Protein AF-M0A736-F1 (afdb_monomer)

Nearest PDB structures (foldseek):
  2cwe-assembly1_A  TM=6.619E-01  e=1.489E-06  Pyrococcus horikoshii OT3
  2p4w-assembly1_A  TM=8.872E-01  e=2.931E-04  Pyrococcus furiosus
  2kko-assembly1_B  TM=8.431E-01  e=2.931E-04  Mycobacterium tuberculosis variant bovis
  4ooi-assembly1_A  TM=7.720E-01  e=2.416E-04  Vibrio cholerae O1 biovar El Tor str. N16961
  5f7q-assembly1_J  TM=7.841E-01  e=1.209E-03  Listeria monocytogenes EGD-e

Secondary structure (DSSP, 8-state):
----------S-----EEEETTSTTHHHHHHHHTSHHHHHHHHHHHHS-EEHHHHHHHTTS-HHHHHHHHHHHHHTTSEEEEEEEE-TTS-EEEEEEESSSSEEEE---TT-----HHHHHHHHHHHHHHHHHHHHHHHHHHHHHHT-------S------PPPPGGG--HHHHHHHHHHHHHHHHHHHT-

Radius of gyration: 37.37 Å; Cα contacts (8 Å, |Δi|>4): 168; chains: 1; bounding box: 77×24×104 Å

pLDDT: mean 73.67, std 18.77, range [34.72, 97.31]

Structure (mmCIF, N/CA/C/O backbone):
data_AF-M0A736-F1
#
_entry.id   AF-M0A736-F1
#
loop_
_atom_site.group_PDB
_atom_site.id
_atom_site.type_symbol
_atom_site.label_atom_id
_atom_site.label_alt_id
_atom_site.label_comp_id
_atom_site.label_asym_id
_atom_site.label_entity_id
_atom_site.label_seq_id
_atom_site.pdbx_PDB_ins_code
_atom_site.Cartn_x
_atom_site.Cartn_y
_atom_site.Cartn_z
_atom_site.occupancy
_atom_site.B_iso_or_equiv
_atom_site.auth_seq_id
_atom_site.auth_comp_id
_atom_site.auth_asym_id
_atom_site.auth_atom_id
_atom_site.pdbx_PDB_model_num
ATOM 1 N N . MET A 1 1 ? 6.876 -12.398 -25.567 1.00 35.31 1 MET A N 1
ATOM 2 C CA . MET A 1 1 ? 5.599 -12.890 -25.005 1.00 35.31 1 MET A CA 1
ATOM 3 C C . MET A 1 1 ? 5.273 -12.039 -23.785 1.00 35.31 1 MET A C 1
ATOM 5 O O . MET A 1 1 ? 5.801 -12.322 -22.722 1.00 35.31 1 MET A O 1
ATOM 9 N N . SER A 1 2 ? 4.497 -10.963 -23.940 1.00 34.72 2 SER A N 1
ATOM 10 C CA . SER A 1 2 ? 4.008 -10.173 -22.800 1.00 34.72 2 SER A CA 1
ATOM 11 C C . SER A 1 2 ? 2.557 -10.569 -22.552 1.00 34.72 2 SER A C 1
ATOM 13 O O . SER A 1 2 ? 1.729 -10.469 -23.458 1.00 34.72 2 SER A O 1
ATOM 15 N N . ARG A 1 3 ? 2.283 -11.133 -21.372 1.00 44.94 3 ARG A N 1
ATOM 16 C CA . ARG A 1 3 ? 0.929 -11.476 -20.932 1.00 44.94 3 ARG A CA 1
ATOM 17 C C . ARG A 1 3 ? 0.260 -10.177 -20.503 1.00 44.94 3 ARG A C 1
ATOM 19 O O . ARG A 1 3 ? 0.663 -9.578 -19.514 1.00 44.94 3 ARG A O 1
ATOM 26 N N . ILE A 1 4 ? -0.751 -9.765 -21.256 1.00 46.12 4 ILE A N 1
ATOM 27 C CA . ILE A 1 4 ? -1.678 -8.712 -20.849 1.00 46.12 4 ILE A CA 1
ATOM 28 C C . ILE A 1 4 ? -2.445 -9.264 -19.644 1.00 46.12 4 ILE A C 1
ATOM 30 O O . ILE A 1 4 ? -3.207 -10.224 -19.781 1.00 46.12 4 ILE A O 1
ATOM 34 N N . PHE A 1 5 ? -2.201 -8.708 -18.457 1.00 48.75 5 PHE A N 1
ATOM 35 C CA . PHE A 1 5 ? -3.102 -8.887 -17.326 1.00 48.75 5 PHE A CA 1
ATOM 36 C C . PHE A 1 5 ? -4.377 -8.109 -17.653 1.00 48.75 5 PHE A C 1
ATOM 38 O O . PHE A 1 5 ? -4.420 -6.889 -17.561 1.00 48.75 5 PHE A O 1
ATOM 45 N N . SER A 1 6 ? -5.392 -8.820 -18.140 1.00 40.31 6 SER A N 1
ATOM 46 C CA . SER A 1 6 ? -6.741 -8.281 -18.277 1.00 40.31 6 SER A CA 1
ATOM 47 C C . SER A 1 6 ? -7.434 -8.455 -16.931 1.00 40.31 6 SER A C 1
ATOM 49 O O . SER A 1 6 ? -7.822 -9.565 -16.563 1.00 40.31 6 SER A O 1
ATOM 51 N N . PHE A 1 7 ? -7.531 -7.368 -16.171 1.00 51.34 7 PHE A N 1
ATOM 52 C CA . PHE A 1 7 ? -8.364 -7.311 -14.978 1.00 51.34 7 PHE A CA 1
ATOM 53 C C . PHE A 1 7 ? -9.816 -7.162 -15.433 1.00 51.34 7 PHE A C 1
ATOM 55 O O . PHE A 1 7 ? -10.156 -6.261 -16.197 1.00 51.34 7 PHE A O 1
ATOM 62 N N . SER A 1 8 ? -10.661 -8.113 -15.038 1.00 41.88 8 SER A N 1
ATOM 63 C CA . SER A 1 8 ? -12.097 -8.026 -15.285 1.00 41.88 8 SER A CA 1
ATOM 64 C C . SER A 1 8 ? -12.654 -6.843 -14.504 1.00 41.88 8 SER A C 1
ATOM 66 O O . SER A 1 8 ? -12.448 -6.759 -13.296 1.00 41.88 8 SER A O 1
ATOM 68 N N . THR A 1 9 ? -13.347 -5.952 -15.207 1.00 43.50 9 THR A N 1
ATOM 69 C CA . THR A 1 9 ? -14.114 -4.833 -14.663 1.00 43.50 9 THR A CA 1
ATOM 70 C C . THR A 1 9 ? -15.001 -5.314 -13.514 1.00 43.50 9 THR A C 1
ATOM 72 O O . THR A 1 9 ? -16.048 -5.918 -13.745 1.00 43.50 9 THR A O 1
ATOM 75 N N . ARG A 1 10 ? -14.585 -5.061 -12.268 1.00 46.44 10 ARG A N 1
ATOM 76 C CA . ARG A 1 10 ? -15.548 -4.899 -11.181 1.00 46.44 10 ARG A CA 1
ATOM 77 C C . ARG A 1 10 ? -16.188 -3.538 -11.372 1.00 46.44 10 ARG A C 1
ATOM 79 O O . ARG A 1 10 ? -15.512 -2.546 -11.612 1.00 46.44 10 ARG A O 1
ATOM 86 N N . GLU A 1 11 ? -17.502 -3.525 -11.286 1.00 41.91 11 GLU A N 1
ATOM 87 C CA . GLU A 1 11 ? -18.370 -2.357 -11.373 1.00 41.91 11 GLU A CA 1
ATOM 88 C C . GLU A 1 11 ? -18.277 -1.529 -10.073 1.00 41.91 11 GLU A C 1
ATOM 90 O O . GLU A 1 11 ? -19.275 -1.288 -9.405 1.00 41.91 11 GLU A O 1
ATOM 95 N N . ASN A 1 12 ? -17.060 -1.175 -9.647 1.00 49.34 12 ASN A N 1
ATOM 96 C CA . ASN A 1 12 ? -16.805 -0.373 -8.452 1.00 49.34 12 ASN A CA 1
ATOM 97 C C . ASN A 1 12 ? -16.118 0.934 -8.887 1.00 49.34 12 ASN A C 1
ATOM 99 O O . ASN A 1 12 ? -15.088 0.858 -9.554 1.00 49.34 12 ASN A O 1
ATOM 103 N N . PRO A 1 13 ? -16.655 2.123 -8.556 1.00 46.78 13 PRO A N 1
ATOM 104 C CA . PRO A 1 13 ? -16.065 3.414 -8.928 1.00 46.78 13 PRO A CA 1
ATOM 105 C C . PRO A 1 13 ? -14.732 3.740 -8.233 1.00 46.78 13 PRO A C 1
ATOM 107 O O . PRO A 1 13 ? -14.228 4.846 -8.406 1.00 46.78 13 PRO A O 1
ATOM 110 N N . ALA A 1 14 ? -14.171 2.826 -7.439 1.00 59.62 14 ALA A N 1
ATOM 111 C CA . ALA A 1 14 ? -12.861 3.011 -6.836 1.00 59.62 14 ALA A CA 1
ATOM 112 C C . ALA A 1 14 ? -11.791 2.985 -7.940 1.00 59.62 14 ALA A C 1
ATOM 114 O O . ALA A 1 14 ? -11.495 1.939 -8.514 1.00 59.62 14 ALA A O 1
ATOM 115 N N . GLU A 1 15 ? -11.258 4.159 -8.276 1.00 72.12 15 GLU A N 1
ATOM 116 C CA . GLU A 1 15 ? -10.205 4.307 -9.280 1.00 72.12 15 GLU A CA 1
ATOM 117 C C . GLU A 1 15 ? -8.987 3.463 -8.885 1.00 72.12 15 GLU A C 1
ATOM 119 O O . GLU A 1 15 ? -8.603 3.432 -7.715 1.00 72.12 15 GLU A O 1
ATOM 124 N N . GLU A 1 16 ? -8.392 2.757 -9.847 1.00 80.81 16 GLU A N 1
ATOM 125 C CA . GLU A 1 16 ? -7.184 1.965 -9.616 1.00 80.81 16 GLU A CA 1
ATOM 126 C C . GLU A 1 16 ? -6.018 2.870 -9.197 1.00 80.81 16 GLU A C 1
ATOM 128 O O . GLU A 1 16 ? -5.779 3.913 -9.810 1.00 80.81 16 GLU A O 1
ATOM 133 N N . GLN A 1 17 ? -5.266 2.468 -8.168 1.00 83.12 17 GLN A N 1
ATOM 134 C CA . GLN A 1 17 ? -4.097 3.220 -7.720 1.00 83.12 17 GLN A CA 1
ATOM 135 C C . GLN A 1 17 ? -2.830 2.388 -7.887 1.00 83.12 17 GLN A C 1
ATOM 137 O O . GLN A 1 17 ? -2.645 1.346 -7.253 1.00 83.12 17 GLN A O 1
ATOM 142 N N . LEU A 1 18 ? -1.944 2.882 -8.751 1.00 86.31 18 LEU A N 1
ATOM 143 C CA . LEU A 1 18 ? -0.637 2.307 -9.026 1.00 86.31 18 LEU A CA 1
ATOM 144 C C . LEU A 1 18 ? 0.445 3.197 -8.415 1.00 86.31 18 LEU A C 1
ATOM 146 O O . LEU A 1 18 ? 0.574 4.357 -8.801 1.00 86.31 18 LEU A O 1
ATOM 150 N N . ILE A 1 19 ? 1.235 2.643 -7.498 1.00 86.44 19 ILE A N 1
ATOM 151 C CA . ILE A 1 19 ? 2.342 3.349 -6.846 1.00 86.44 19 ILE A CA 1
ATOM 152 C C . ILE A 1 19 ? 3.630 2.554 -7.069 1.00 86.44 19 ILE A C 1
ATOM 154 O O . ILE A 1 19 ? 3.686 1.344 -6.828 1.00 86.44 19 ILE A O 1
ATOM 158 N N . GLU A 1 20 ? 4.677 3.223 -7.546 1.00 86.88 20 GLU A N 1
ATOM 159 C CA . GLU A 1 20 ? 6.005 2.624 -7.680 1.00 86.88 20 GLU A CA 1
ATOM 160 C C . GLU A 1 20 ? 6.760 2.722 -6.349 1.00 86.88 20 GLU A C 1
ATOM 162 O O . GLU A 1 20 ? 6.823 3.791 -5.760 1.00 86.88 20 GLU A O 1
ATOM 167 N N . ILE A 1 21 ? 7.367 1.627 -5.875 1.00 86.12 21 ILE A N 1
ATOM 168 C CA . ILE A 1 21 ? 8.040 1.565 -4.558 1.00 86.12 21 ILE A CA 1
ATOM 169 C C . ILE A 1 21 ? 9.193 2.575 -4.427 1.00 86.12 21 ILE A C 1
ATOM 171 O O . ILE A 1 21 ? 9.546 2.957 -3.318 1.00 86.12 21 ILE A O 1
ATOM 175 N N . GLY A 1 22 ? 9.797 2.985 -5.543 1.00 84.00 22 GLY A N 1
ATOM 176 C CA . GLY A 1 22 ? 10.874 3.976 -5.553 1.00 84.00 22 GLY A CA 1
ATOM 177 C C . GLY A 1 22 ? 10.411 5.435 -5.564 1.00 84.00 22 GLY A C 1
ATOM 178 O O . GLY A 1 22 ? 11.269 6.312 -5.571 1.00 84.00 22 GLY A O 1
ATOM 179 N N . ASP A 1 23 ? 9.104 5.693 -5.631 1.00 85.88 23 ASP A N 1
ATOM 180 C CA . ASP A 1 23 ? 8.534 7.041 -5.619 1.00 85.88 23 ASP A CA 1
ATOM 181 C C . ASP A 1 23 ? 8.289 7.520 -4.180 1.00 85.88 23 ASP A C 1
ATOM 183 O O . ASP A 1 23 ? 7.921 6.730 -3.311 1.00 85.88 23 ASP A O 1
ATOM 187 N N . ASP A 1 24 ? 8.409 8.826 -3.939 1.00 87.25 24 ASP A N 1
ATOM 188 C CA . ASP A 1 24 ? 8.175 9.446 -2.625 1.00 87.25 24 ASP A CA 1
ATOM 189 C C . ASP A 1 24 ? 6.730 9.200 -2.140 1.00 87.25 24 ASP A C 1
ATOM 191 O O . ASP A 1 24 ? 6.447 9.161 -0.941 1.00 87.25 24 ASP A O 1
ATOM 195 N N . ALA A 1 25 ? 5.794 8.986 -3.072 1.00 85.56 25 ALA A N 1
ATOM 196 C CA . ALA A 1 25 ? 4.411 8.620 -2.774 1.00 85.56 25 ALA A CA 1
ATOM 197 C C . ALA A 1 25 ? 4.263 7.227 -2.123 1.00 85.56 25 ALA A C 1
ATOM 199 O O . ALA A 1 25 ? 3.237 6.953 -1.497 1.00 85.56 25 ALA A O 1
ATOM 200 N N . ALA A 1 26 ? 5.262 6.343 -2.241 1.00 91.62 26 ALA A N 1
ATOM 201 C CA . ALA A 1 26 ? 5.235 5.000 -1.662 1.00 91.62 26 ALA A CA 1
ATOM 202 C C . ALA A 1 26 ? 5.613 4.965 -0.180 1.00 91.62 26 ALA A C 1
ATOM 204 O O . ALA A 1 26 ? 5.160 4.067 0.533 1.00 91.62 26 ALA A O 1
ATOM 205 N N . ASP A 1 27 ? 6.403 5.928 0.296 1.00 92.44 27 ASP A N 1
ATOM 206 C CA . ASP A 1 27 ? 6.859 6.006 1.685 1.00 92.44 27 ASP A CA 1
ATOM 207 C C . ASP A 1 27 ? 5.709 5.962 2.709 1.00 92.44 27 ASP A C 1
ATOM 209 O O . ASP A 1 27 ? 5.725 5.077 3.574 1.00 92.44 27 ASP A O 1
ATOM 213 N N . PRO A 1 28 ? 4.669 6.822 2.624 1.00 92.94 28 PRO A N 1
ATOM 214 C CA . PRO A 1 28 ? 3.574 6.799 3.594 1.00 92.94 28 PRO A CA 1
ATOM 215 C C . PRO A 1 28 ? 2.772 5.491 3.547 1.00 92.94 28 PRO A C 1
ATOM 217 O O . PRO A 1 28 ? 2.334 4.996 4.588 1.00 92.94 28 PRO A O 1
ATOM 220 N N . VAL A 1 29 ? 2.614 4.894 2.362 1.00 93.44 29 VAL A N 1
ATOM 221 C CA . VAL A 1 29 ? 1.918 3.609 2.184 1.00 93.44 29 VAL A CA 1
ATOM 222 C C . VAL A 1 29 ? 2.714 2.473 2.826 1.00 93.44 29 VAL A C 1
ATOM 224 O O . VAL A 1 29 ? 2.160 1.673 3.586 1.00 93.44 29 VAL A O 1
ATOM 227 N N . CYS A 1 30 ? 4.024 2.424 2.579 1.00 92.94 30 CYS A N 1
ATOM 228 C CA . CYS A 1 30 ? 4.926 1.443 3.177 1.00 92.94 30 CYS A CA 1
ATOM 229 C C . CYS A 1 30 ? 4.972 1.574 4.703 1.00 92.94 30 CYS A C 1
ATOM 231 O O . CYS A 1 30 ? 4.912 0.564 5.408 1.00 92.94 30 CYS A O 1
ATOM 233 N N . GLU A 1 31 ? 5.040 2.800 5.227 1.00 94.31 31 GLU A N 1
ATOM 234 C CA . GLU A 1 31 ? 5.047 3.047 6.669 1.00 94.31 31 GLU A CA 1
ATOM 235 C C . GLU A 1 31 ? 3.735 2.594 7.322 1.00 94.31 31 GLU A C 1
ATOM 237 O O . GLU A 1 31 ? 3.753 1.901 8.346 1.00 94.31 31 GLU A O 1
ATOM 242 N N . ALA A 1 32 ? 2.590 2.947 6.732 1.00 95.50 32 ALA A N 1
ATOM 243 C CA . ALA A 1 32 ? 1.285 2.587 7.273 1.00 95.50 32 ALA A CA 1
ATOM 244 C C . ALA A 1 32 ? 1.080 1.062 7.304 1.00 95.50 32 ALA A C 1
ATOM 246 O O . ALA A 1 32 ? 0.573 0.532 8.295 1.00 95.50 32 ALA A O 1
ATOM 247 N N . LEU A 1 33 ? 1.540 0.347 6.273 1.00 94.81 33 LEU A N 1
ATOM 248 C CA . LEU A 1 33 ? 1.404 -1.109 6.140 1.00 94.81 33 LEU A CA 1
ATOM 249 C C . LEU A 1 33 ? 2.521 -1.919 6.823 1.00 94.81 33 LEU A C 1
ATOM 251 O O . LEU A 1 33 ? 2.478 -3.153 6.827 1.00 94.81 33 LEU A O 1
ATOM 255 N N . ALA A 1 34 ? 3.509 -1.273 7.447 1.00 94.38 34 ALA A N 1
ATOM 256 C CA . ALA A 1 34 ? 4.592 -1.978 8.133 1.00 94.38 34 ALA A CA 1
ATOM 257 C C . ALA A 1 34 ? 4.076 -2.854 9.296 1.00 94.38 34 ALA A C 1
ATOM 259 O O . ALA A 1 34 ? 4.575 -3.962 9.525 1.00 94.38 34 ALA A O 1
ATOM 260 N N . SER A 1 35 ? 3.034 -2.401 10.003 1.00 95.31 35 SER A N 1
ATOM 261 C CA . SER A 1 35 ? 2.416 -3.144 11.109 1.00 95.31 35 SER A CA 1
ATOM 262 C C . SER A 1 35 ? 1.594 -4.335 10.613 1.00 95.31 35 SER A C 1
ATOM 264 O O . SER A 1 35 ? 0.841 -4.224 9.647 1.00 95.31 35 SER A O 1
ATOM 266 N N . ASN A 1 36 ? 1.684 -5.466 11.321 1.00 95.44 36 ASN A N 1
ATOM 267 C CA . ASN A 1 36 ? 0.812 -6.618 11.070 1.00 95.44 36 ASN A CA 1
ATOM 268 C C . ASN A 1 36 ? -0.662 -6.229 11.261 1.00 95.44 36 ASN A C 1
ATOM 270 O O . ASN A 1 36 ? -1.464 -6.446 10.363 1.00 95.44 36 ASN A O 1
ATOM 274 N N . THR A 1 37 ? -0.990 -5.536 12.358 1.00 95.62 37 THR A N 1
ATOM 275 C CA . THR A 1 37 ? -2.362 -5.088 12.636 1.00 95.62 37 THR A CA 1
ATOM 276 C C . THR A 1 37 ? -2.892 -4.154 11.553 1.00 95.62 37 THR A C 1
ATOM 278 O O . THR A 1 37 ? -4.050 -4.264 11.174 1.00 95.62 37 THR A O 1
ATOM 281 N N . ALA A 1 38 ? -2.057 -3.265 11.006 1.00 96.38 38 ALA A N 1
ATOM 282 C CA . ALA A 1 38 ? -2.479 -2.399 9.906 1.00 96.38 38 ALA A CA 1
ATOM 283 C C . ALA A 1 38 ? -2.817 -3.203 8.641 1.00 96.38 38 ALA A C 1
ATOM 285 O O . ALA A 1 38 ? -3.814 -2.912 7.982 1.00 96.38 38 ALA A O 1
ATOM 286 N N . ARG A 1 39 ? -2.028 -4.239 8.327 1.00 96.12 39 ARG A N 1
ATOM 287 C CA . ARG A 1 39 ? -2.303 -5.155 7.210 1.00 96.12 39 ARG A CA 1
ATOM 288 C C . ARG A 1 39 ? -3.585 -5.955 7.429 1.00 96.12 39 ARG A C 1
ATOM 290 O O . ARG A 1 39 ? -4.389 -6.038 6.506 1.00 96.12 39 ARG A O 1
ATOM 297 N N . ASP A 1 40 ? -3.808 -6.465 8.636 1.00 97.31 40 ASP A N 1
ATOM 298 C CA . ASP A 1 40 ? -5.013 -7.230 8.977 1.00 97.31 40 ASP A CA 1
ATOM 299 C C . ASP A 1 40 ? -6.274 -6.352 8.913 1.00 97.31 40 ASP A C 1
ATOM 301 O O . ASP A 1 40 ? -7.271 -6.734 8.299 1.00 97.31 40 ASP A O 1
ATOM 305 N N . VAL A 1 41 ? -6.207 -5.134 9.462 1.00 97.19 41 VAL A N 1
ATOM 306 C CA . VAL A 1 41 ? -7.285 -4.133 9.386 1.00 97.19 41 VAL A CA 1
ATOM 307 C C . VAL A 1 41 ? -7.574 -3.749 7.935 1.00 97.19 41 VAL A C 1
ATOM 309 O O . VAL A 1 41 ? -8.731 -3.743 7.523 1.00 97.19 41 VAL A O 1
ATOM 312 N N . THR A 1 42 ? -6.538 -3.484 7.134 1.00 95.12 42 THR A N 1
ATOM 313 C CA . THR A 1 42 ? -6.698 -3.164 5.706 1.00 95.12 42 THR A CA 1
ATOM 314 C C . THR A 1 42 ? -7.369 -4.320 4.967 1.00 95.12 42 THR A C 1
ATOM 316 O O . THR A 1 42 ? -8.344 -4.114 4.252 1.00 95.12 42 THR A O 1
ATOM 319 N N . ALA A 1 43 ? -6.914 -5.557 5.183 1.00 95.12 43 ALA A N 1
ATOM 320 C CA . ALA A 1 43 ? -7.503 -6.736 4.557 1.00 95.12 43 ALA A CA 1
ATOM 321 C C . ALA A 1 43 ? -8.972 -6.951 4.955 1.00 95.12 43 ALA A C 1
ATOM 323 O O . ALA A 1 43 ? -9.758 -7.428 4.135 1.00 95.12 43 ALA A O 1
ATOM 324 N N . ALA A 1 44 ? -9.356 -6.610 6.187 1.00 96.19 44 ALA A N 1
ATOM 325 C CA . ALA A 1 44 ? -10.744 -6.667 6.635 1.00 96.19 44 ALA A CA 1
ATOM 326 C C . ALA A 1 44 ? -11.615 -5.609 5.935 1.00 96.19 44 ALA A C 1
ATOM 328 O O . ALA A 1 44 ? -12.698 -5.944 5.460 1.00 96.19 44 ALA A O 1
ATOM 329 N N . ILE A 1 45 ? -11.119 -4.373 5.805 1.00 95.31 45 ILE A N 1
ATOM 330 C CA . ILE A 1 45 ? -11.814 -3.264 5.126 1.00 95.31 45 ILE A CA 1
ATOM 331 C C . ILE A 1 45 ? -12.006 -3.540 3.627 1.00 95.31 45 ILE A C 1
ATOM 333 O O . ILE A 1 45 ? -13.067 -3.261 3.077 1.00 95.31 45 ILE A O 1
ATOM 337 N N . TYR A 1 46 ? -10.999 -4.114 2.959 1.00 92.12 46 TYR A N 1
ATOM 338 C CA . TYR A 1 46 ? -11.085 -4.465 1.534 1.00 92.12 46 TYR A CA 1
ATOM 339 C C . TYR A 1 46 ? -12.039 -5.635 1.251 1.00 92.12 46 TYR A C 1
ATOM 341 O O . TYR A 1 46 ? -12.460 -5.818 0.111 1.00 92.12 46 TYR A O 1
ATOM 349 N N . GLN A 1 47 ? -12.383 -6.443 2.259 1.00 92.31 47 GLN A N 1
ATOM 350 C CA . GLN A 1 47 ? -13.446 -7.444 2.124 1.00 92.31 47 GLN A CA 1
ATOM 351 C C . GLN A 1 47 ? -14.824 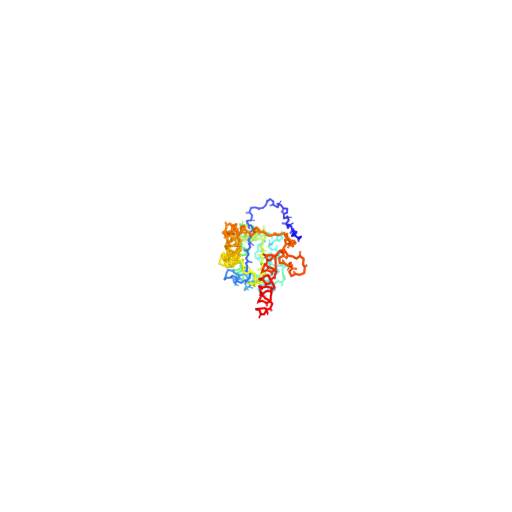-6.799 2.245 1.00 92.31 47 GLN A C 1
ATOM 353 O O . GLN A 1 47 ? -15.714 -7.094 1.451 1.00 92.31 47 GLN A O 1
ATOM 358 N N . GLU A 1 48 ? -14.994 -5.943 3.248 1.00 91.19 48 GLU A N 1
ATOM 359 C CA . GLU A 1 48 ? -16.236 -5.232 3.519 1.00 91.19 48 GLU A CA 1
ATOM 360 C C . GLU A 1 48 ? -15.934 -3.987 4.369 1.00 91.19 48 GLU A C 1
ATOM 362 O O . GLU A 1 48 ? -15.161 -4.096 5.327 1.00 91.19 48 GLU A O 1
ATOM 367 N N . PRO A 1 49 ? -16.548 -2.825 4.077 1.00 93.56 49 PRO A N 1
ATOM 368 C CA . PRO A 1 49 ? -16.428 -1.651 4.932 1.00 93.56 49 PRO A CA 1
ATOM 369 C C . PRO A 1 49 ? -16.889 -1.941 6.364 1.00 93.56 49 PRO A C 1
ATOM 371 O O . PRO A 1 49 ? -17.934 -2.556 6.570 1.00 93.56 49 PRO A O 1
ATOM 374 N N . ARG A 1 50 ? -16.122 -1.493 7.363 1.00 94.81 50 ARG A N 1
ATOM 375 C CA . ARG A 1 50 ? -16.372 -1.788 8.788 1.00 94.81 50 ARG A CA 1
ATOM 376 C C . ARG A 1 50 ? -16.104 -0.583 9.675 1.00 94.81 50 ARG A C 1
ATOM 378 O O . ARG A 1 50 ? -15.315 0.301 9.338 1.00 94.81 50 ARG A O 1
ATOM 385 N N . THR A 1 51 ? -16.757 -0.551 10.828 1.00 95.25 51 THR A N 1
ATOM 386 C CA . THR A 1 51 ? -16.478 0.430 11.881 1.00 95.25 51 THR A CA 1
ATOM 387 C C . THR A 1 51 ? -15.216 0.061 12.661 1.00 95.25 51 THR A C 1
ATOM 389 O O . THR A 1 51 ? -14.797 -1.097 12.698 1.00 95.25 51 THR A O 1
ATOM 392 N N . ALA A 1 52 ? -14.612 1.035 13.349 1.00 94.50 52 ALA A N 1
ATOM 393 C CA . ALA A 1 52 ? -13.424 0.791 14.174 1.00 94.50 52 ALA A CA 1
ATOM 394 C C . ALA A 1 52 ? -13.651 -0.273 15.270 1.00 94.50 52 ALA A C 1
ATOM 396 O O . ALA A 1 52 ? -12.735 -1.028 15.588 1.00 94.50 52 ALA A O 1
ATOM 397 N N . SER A 1 53 ? -14.862 -0.342 15.832 1.00 93.25 53 SER A N 1
ATOM 398 C CA . SER A 1 53 ? -15.229 -1.334 16.853 1.00 93.2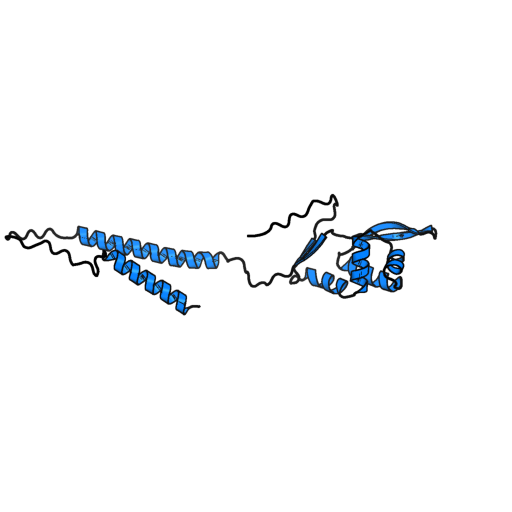5 53 SER A CA 1
ATOM 399 C C . SER A 1 53 ? -15.321 -2.740 16.264 1.00 93.25 53 SER A C 1
ATOM 401 O O . SER A 1 53 ? -14.700 -3.656 16.788 1.00 93.25 53 SER A O 1
ATOM 403 N N . GLU A 1 54 ? -16.003 -2.900 15.128 1.00 94.00 54 GLU A N 1
ATOM 404 C CA . GLU A 1 54 ? -16.095 -4.196 14.440 1.00 94.00 54 GLU A CA 1
ATOM 405 C C . GLU A 1 54 ? -14.726 -4.698 13.982 1.00 94.00 54 GLU A C 1
ATOM 407 O O . GLU A 1 54 ? -14.454 -5.893 14.028 1.00 94.00 54 GLU A O 1
ATOM 412 N N . LEU A 1 55 ? -13.845 -3.792 13.550 1.00 95.69 55 LEU A N 1
ATOM 413 C CA . LEU A 1 55 ? -12.471 -4.131 13.193 1.00 95.69 55 LEU A CA 1
ATOM 414 C C . LEU A 1 55 ? -11.672 -4.602 14.409 1.00 95.69 55 LEU A C 1
ATOM 416 O O . LEU A 1 55 ? -10.922 -5.564 14.288 1.00 95.69 55 LEU A O 1
ATOM 420 N N . ALA A 1 56 ? -11.840 -3.956 15.564 1.00 95.75 56 ALA A N 1
ATOM 421 C CA . ALA A 1 56 ? -11.172 -4.349 16.804 1.00 95.75 56 ALA A CA 1
ATOM 422 C C . ALA A 1 56 ? -11.554 -5.772 17.223 1.00 95.75 56 ALA A C 1
ATOM 424 O O . ALA A 1 56 ? -10.670 -6.567 17.539 1.00 95.75 56 ALA A O 1
ATOM 425 N N . ASP A 1 57 ? -12.841 -6.105 17.122 1.00 94.94 57 ASP A N 1
ATOM 426 C CA . ASP A 1 57 ? -13.341 -7.455 17.380 1.00 94.94 57 ASP A CA 1
ATOM 427 C C . ASP A 1 57 ? -12.855 -8.456 16.317 1.00 94.94 57 ASP A C 1
ATOM 429 O O . ASP A 1 57 ? -12.464 -9.574 16.645 1.00 94.94 57 ASP A O 1
ATOM 433 N N . TYR A 1 58 ? -12.831 -8.058 15.038 1.00 95.69 58 TYR A N 1
ATOM 434 C CA . TYR A 1 58 ? -12.430 -8.926 13.926 1.00 95.69 58 TYR A CA 1
ATOM 435 C C . TYR A 1 58 ? -10.9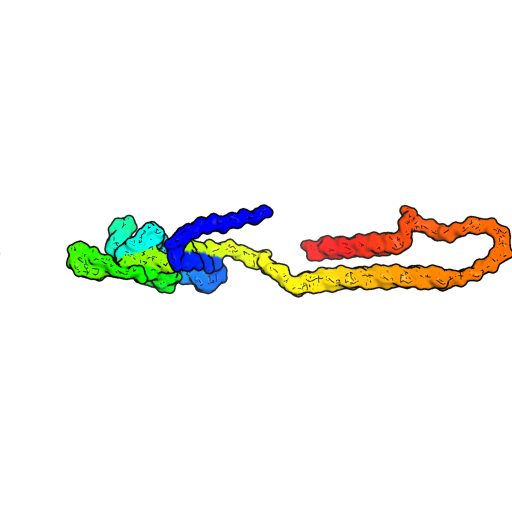41 -9.297 13.956 1.00 95.69 58 TYR A C 1
ATOM 437 O O . TYR A 1 58 ? -10.587 -10.441 13.676 1.00 95.69 58 TYR A O 1
ATOM 445 N N . VAL A 1 59 ? -10.064 -8.343 14.284 1.00 95.69 59 VAL A N 1
ATOM 446 C CA . VAL A 1 59 ? -8.606 -8.559 14.356 1.00 95.69 59 VAL A CA 1
ATOM 447 C C . VAL A 1 59 ? -8.104 -8.851 15.778 1.00 95.69 59 VAL A C 1
ATOM 449 O O . VAL A 1 59 ? -6.895 -8.834 16.003 1.00 95.69 59 VAL A O 1
ATOM 452 N N . ASP A 1 60 ? -9.017 -9.102 16.724 1.00 95.75 60 ASP A N 1
ATOM 453 C CA . ASP A 1 60 ? -8.741 -9.431 18.132 1.00 95.75 60 ASP A CA 1
ATOM 454 C C . ASP A 1 60 ? -7.728 -8.472 18.789 1.00 95.75 60 ASP A C 1
ATOM 456 O O . ASP A 1 60 ? -6.665 -8.847 19.293 1.00 95.75 60 ASP A O 1
ATOM 460 N N . THR A 1 61 ? -8.022 -7.172 18.729 1.00 96.31 61 THR A N 1
ATOM 461 C CA . THR A 1 61 ? -7.178 -6.135 19.329 1.00 96.31 61 THR A CA 1
ATOM 462 C C . THR A 1 61 ? -8.009 -5.025 19.960 1.00 96.31 61 THR A C 1
ATOM 464 O O . THR A 1 61 ? -9.231 -4.995 19.873 1.00 96.31 61 THR A O 1
ATOM 467 N N . SER A 1 62 ? -7.359 -4.086 20.646 1.00 96.44 62 SER A N 1
ATOM 468 C CA . SER A 1 62 ? -8.091 -2.993 21.282 1.00 96.44 62 SER A CA 1
ATOM 469 C C . SER A 1 62 ? -8.604 -1.981 20.254 1.00 96.44 62 SER A C 1
ATOM 471 O O . SER A 1 62 ? -7.917 -1.649 19.286 1.00 96.44 62 SER A O 1
ATOM 473 N N . LEU A 1 63 ? -9.778 -1.398 20.526 1.00 95.25 63 LEU A N 1
ATOM 474 C CA . LEU A 1 63 ? -10.337 -0.297 19.731 1.00 95.25 63 LEU A CA 1
ATOM 475 C C . LEU A 1 63 ? -9.331 0.848 19.539 1.00 95.25 63 LEU A C 1
ATOM 477 O O . LEU A 1 63 ? -9.231 1.412 18.456 1.00 95.25 63 LEU A O 1
ATOM 481 N N . GLN A 1 64 ? -8.550 1.168 20.573 1.00 95.06 64 GLN A N 1
ATOM 482 C CA . GLN A 1 64 ? -7.535 2.217 20.495 1.00 95.06 64 GLN A CA 1
ATOM 483 C C . GLN A 1 64 ? -6.400 1.860 19.524 1.00 95.06 64 GLN A C 1
ATOM 485 O O . GLN A 1 64 ? -5.928 2.727 18.790 1.00 95.06 64 GLN A O 1
ATOM 490 N N . ASN A 1 65 ? -5.971 0.596 19.499 1.00 95.25 65 ASN A N 1
ATOM 491 C CA . ASN A 1 65 ? -4.943 0.133 18.572 1.00 95.25 65 ASN A CA 1
ATOM 492 C C . ASN A 1 65 ? -5.443 0.188 17.120 1.00 95.25 65 ASN A C 1
ATOM 494 O O . ASN A 1 65 ? -4.733 0.665 16.234 1.00 95.25 65 ASN A O 1
ATOM 498 N N . VAL A 1 66 ? -6.697 -0.209 16.886 1.00 96.88 66 VAL A N 1
ATOM 499 C CA . VAL A 1 66 ? -7.337 -0.050 15.574 1.00 96.88 66 VAL A CA 1
ATOM 500 C C . VAL A 1 66 ? -7.434 1.422 15.184 1.00 96.88 66 VAL A C 1
ATOM 502 O O . VAL A 1 66 ? -6.997 1.771 14.096 1.00 96.88 66 VAL A O 1
ATOM 505 N N . GLN A 1 67 ? -7.928 2.303 16.058 1.00 95.56 67 GLN A N 1
ATOM 506 C CA . GLN A 1 67 ? -8.038 3.741 15.769 1.00 95.56 67 GLN A CA 1
ATOM 507 C C . GLN A 1 67 ? -6.688 4.378 15.418 1.00 95.56 67 GLN A C 1
ATOM 509 O O . GLN A 1 67 ? -6.610 5.190 14.498 1.00 95.56 67 GLN A O 1
ATOM 514 N N . TYR A 1 68 ? -5.617 3.981 16.110 1.00 96.06 68 TYR A N 1
ATOM 515 C CA . TYR A 1 68 ? -4.264 4.420 15.778 1.00 96.06 68 TYR A CA 1
ATOM 516 C C . TYR A 1 68 ? -3.865 4.011 14.354 1.00 96.06 68 TYR A C 1
ATOM 518 O O . TYR A 1 68 ? -3.352 4.830 13.588 1.00 96.06 68 TYR A O 1
ATOM 526 N N . HIS A 1 69 ? -4.115 2.754 13.981 1.00 96.81 69 HIS A N 1
ATOM 527 C CA . HIS A 1 69 ? -3.791 2.258 12.648 1.00 96.81 69 HIS A CA 1
ATOM 528 C C . HIS A 1 69 ? -4.697 2.836 11.558 1.00 96.81 69 HIS A C 1
ATOM 530 O O . HIS A 1 69 ? -4.188 3.171 10.493 1.00 96.81 69 HIS A O 1
ATOM 536 N N . LEU A 1 70 ? -5.988 3.041 11.824 1.00 96.62 70 LEU A N 1
ATOM 537 C CA . LEU A 1 70 ? -6.915 3.688 10.893 1.00 96.62 70 LEU A CA 1
ATOM 538 C C . LEU A 1 70 ? -6.449 5.097 10.528 1.00 96.62 70 LEU A C 1
ATOM 540 O O . LEU A 1 70 ? -6.377 5.412 9.348 1.00 96.62 70 LEU A O 1
ATOM 544 N N . GLY A 1 71 ? -6.026 5.904 11.507 1.00 95.69 71 GLY A N 1
ATOM 545 C CA . GLY A 1 71 ? -5.508 7.246 11.225 1.00 95.69 71 GLY A CA 1
ATOM 546 C C . GLY A 1 71 ? -4.251 7.233 10.345 1.00 95.69 71 GLY A C 1
ATOM 547 O O . GLY A 1 71 ? -4.102 8.075 9.459 1.00 95.69 71 GLY A O 1
ATOM 548 N N . LYS A 1 72 ? -3.358 6.250 10.536 1.00 95.94 72 LYS A N 1
ATOM 549 C CA . LYS A 1 72 ? -2.188 6.062 9.661 1.00 95.94 72 LYS A CA 1
ATOM 550 C C . LYS A 1 72 ? -2.583 5.669 8.238 1.00 95.94 72 LYS A C 1
ATOM 552 O O . LYS A 1 72 ? -2.039 6.223 7.289 1.00 95.94 72 LYS A O 1
ATOM 557 N N . LEU A 1 73 ? -3.514 4.728 8.098 1.00 96.19 73 LEU A N 1
ATOM 558 C CA . LEU A 1 73 ? -3.992 4.246 6.801 1.00 96.19 73 LEU A CA 1
ATOM 559 C C . LEU A 1 73 ? -4.745 5.340 6.029 1.00 96.19 73 LEU A C 1
ATOM 561 O O . LEU A 1 73 ? -4.546 5.478 4.826 1.00 96.19 73 LEU A O 1
ATOM 565 N N . GLU A 1 74 ? -5.562 6.135 6.719 1.00 95.31 74 GLU A N 1
ATOM 566 C CA . GLU A 1 74 ? -6.288 7.277 6.151 1.00 95.31 74 GLU A CA 1
ATOM 567 C C . GLU A 1 74 ? -5.321 8.376 5.695 1.00 95.31 74 GLU A C 1
ATOM 569 O O . GLU A 1 74 ? -5.417 8.864 4.572 1.00 95.31 74 GLU A O 1
ATOM 574 N N . THR A 1 75 ? -4.314 8.703 6.514 1.00 94.75 75 THR A N 1
ATOM 575 C CA . THR A 1 75 ? -3.265 9.673 6.143 1.00 94.75 75 THR A CA 1
ATOM 576 C C . THR A 1 75 ? -2.471 9.216 4.916 1.00 94.75 75 THR A C 1
ATOM 578 O O . THR A 1 75 ? -2.086 10.039 4.090 1.00 94.75 75 THR A O 1
ATOM 581 N N . ALA A 1 76 ? -2.242 7.908 4.777 1.00 93.81 76 ALA A N 1
ATOM 582 C CA . ALA A 1 76 ? -1.588 7.314 3.614 1.00 93.81 76 ALA A CA 1
ATOM 583 C C . ALA A 1 76 ? -2.517 7.159 2.392 1.00 93.81 76 ALA A C 1
ATOM 585 O O . ALA A 1 76 ? -2.078 6.659 1.360 1.00 93.81 76 ALA A O 1
ATOM 586 N N . GLY A 1 77 ? -3.791 7.553 2.494 1.00 92.31 77 GLY A N 1
ATOM 587 C CA . GLY A 1 77 ? -4.767 7.463 1.407 1.00 92.31 77 GLY A CA 1
ATOM 588 C C . GLY A 1 77 ? -5.233 6.043 1.079 1.00 92.31 77 GLY A C 1
ATOM 589 O O . GLY A 1 77 ? -5.864 5.841 0.049 1.00 92.31 77 GLY A O 1
ATOM 590 N N . ILE A 1 78 ? -4.960 5.054 1.934 1.00 93.56 78 ILE A N 1
ATOM 591 C CA . ILE A 1 78 ? -5.315 3.642 1.693 1.00 93.56 78 ILE A CA 1
ATOM 592 C C . ILE A 1 78 ? -6.810 3.399 1.946 1.00 93.56 78 ILE A C 1
ATOM 594 O O . ILE A 1 78 ? -7.439 2.582 1.267 1.00 93.56 78 ILE A O 1
ATOM 598 N N . ILE A 1 79 ? -7.367 4.101 2.935 1.00 94.88 79 ILE A N 1
ATOM 599 C CA . ILE A 1 79 ? -8.771 4.014 3.344 1.00 94.88 79 ILE A CA 1
ATOM 600 C C . ILE A 1 79 ? -9.387 5.406 3.473 1.00 94.88 79 ILE A C 1
ATOM 602 O O . ILE A 1 79 ? -8.674 6.395 3.647 1.00 94.88 79 ILE A O 1
ATOM 606 N N . MET A 1 80 ? -10.714 5.456 3.471 1.00 93.81 80 MET A N 1
ATOM 607 C CA . MET A 1 80 ? -11.495 6.672 3.668 1.00 93.81 80 MET A CA 1
ATOM 608 C C . MET A 1 80 ? -12.757 6.404 4.496 1.00 93.81 80 MET A C 1
ATOM 610 O O . MET A 1 80 ? -13.229 5.266 4.584 1.00 93.81 80 MET A O 1
ATOM 614 N N . ASP A 1 81 ? -13.318 7.461 5.083 1.00 94.38 81 ASP A N 1
ATOM 615 C CA . ASP A 1 81 ? -14.687 7.451 5.603 1.00 94.38 81 ASP A CA 1
ATOM 616 C C . ASP A 1 81 ? -15.666 7.309 4.425 1.00 94.38 81 ASP A C 1
ATOM 618 O O . ASP A 1 81 ? -15.700 8.146 3.517 1.00 94.38 81 ASP A O 1
ATOM 622 N N . VAL A 1 82 ? -16.440 6.223 4.425 1.00 91.56 82 VAL A N 1
ATOM 623 C CA . VAL A 1 82 ? -17.456 5.927 3.403 1.00 91.56 82 VAL A CA 1
ATOM 624 C C . VAL A 1 82 ? -18.885 6.115 3.920 1.00 91.56 82 VAL A C 1
ATOM 626 O O . VAL A 1 82 ? -19.842 5.877 3.182 1.00 91.56 82 VAL A O 1
ATOM 629 N N . GLY A 1 83 ? -19.060 6.544 5.171 1.00 87.75 83 GLY A N 1
ATOM 630 C CA . GLY A 1 83 ? -20.358 6.823 5.770 1.00 87.75 83 GLY A CA 1
ATOM 631 C C . GLY A 1 83 ? -20.418 6.530 7.265 1.00 87.75 83 GLY A C 1
ATOM 632 O O . GLY A 1 83 ? -19.415 6.388 7.958 1.00 87.75 83 GLY A O 1
ATOM 633 N N . THR A 1 84 ? -21.638 6.411 7.783 1.00 87.44 84 THR A N 1
ATOM 634 C CA . THR A 1 84 ? -21.876 6.094 9.193 1.00 87.44 84 THR A CA 1
ATOM 635 C C . THR A 1 84 ? -22.727 4.839 9.343 1.00 87.44 84 THR A C 1
ATOM 637 O O . THR A 1 84 ? -23.704 4.632 8.625 1.00 87.44 84 THR A O 1
ATOM 640 N N . ALA A 1 85 ? -22.358 3.994 10.301 1.00 80.19 85 ALA A N 1
ATOM 641 C CA . ALA A 1 85 ? -23.135 2.847 10.739 1.00 80.19 85 ALA A CA 1
ATOM 642 C C . ALA A 1 85 ? -23.808 3.144 12.086 1.00 80.19 85 ALA A C 1
ATOM 644 O O . ALA A 1 85 ? -23.289 3.891 12.923 1.00 80.19 85 ALA A O 1
ATOM 645 N N . HIS A 1 86 ? -24.978 2.548 12.302 1.00 70.94 86 HIS A N 1
ATOM 646 C CA . HIS A 1 86 ? -25.693 2.638 13.570 1.00 70.94 86 HIS A CA 1
ATOM 647 C C . HIS A 1 86 ? -25.204 1.545 14.515 1.00 70.94 86 HIS A C 1
ATOM 649 O O . HIS A 1 86 ? -25.445 0.365 14.274 1.00 70.94 86 HIS A O 1
ATOM 655 N N . ALA A 1 87 ? -24.548 1.937 15.604 1.00 67.94 87 ALA A N 1
ATOM 656 C CA . ALA A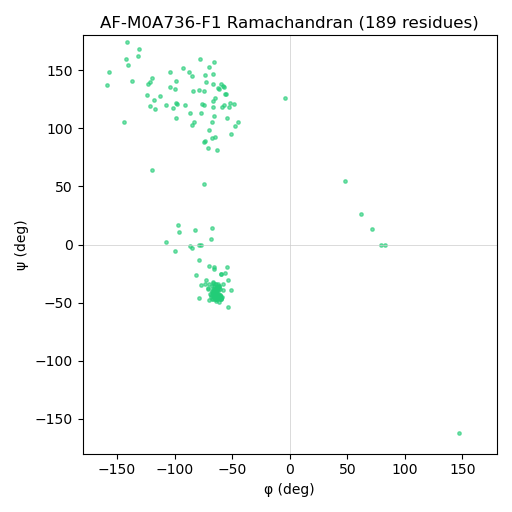 1 87 ? -24.199 0.999 16.657 1.00 67.94 87 ALA A CA 1
ATOM 657 C C . ALA A 1 87 ? -25.456 0.537 17.409 1.00 67.94 87 ALA A C 1
ATOM 659 O O . ALA A 1 87 ? -26.418 1.295 17.554 1.00 67.94 87 ALA A O 1
ATOM 660 N N . GLU A 1 88 ? -25.415 -0.666 17.985 1.00 67.50 88 GLU A N 1
ATOM 661 C CA . GLU A 1 88 ? -26.478 -1.183 18.865 1.00 67.50 88 GLU A CA 1
ATOM 662 C C . GLU A 1 88 ? -26.756 -0.255 20.063 1.00 67.50 88 GLU A C 1
ATOM 664 O O . GLU A 1 88 ? -27.863 -0.214 20.595 1.00 67.50 88 GLU A O 1
ATOM 669 N N . SER A 1 89 ? -25.763 0.551 20.452 1.00 63.94 89 SER A N 1
ATOM 670 C CA . SER A 1 89 ? -25.876 1.578 21.491 1.00 63.94 89 SER A CA 1
ATOM 671 C C . SER A 1 89 ? -26.603 2.858 21.047 1.00 63.94 89 SER A C 1
ATOM 673 O O . SER A 1 89 ? -26.740 3.786 21.843 1.00 63.94 89 SER A O 1
ATOM 675 N N . GLY A 1 90 ? -27.062 2.942 19.793 1.00 65.62 90 GLY A N 1
ATOM 676 C CA . GLY A 1 90 ? -27.743 4.108 19.222 1.00 65.62 90 GLY A CA 1
ATOM 677 C C . GLY A 1 90 ? -26.813 5.248 18.792 1.00 65.62 90 GLY A C 1
ATOM 678 O O . GLY A 1 90 ? -27.293 6.257 18.275 1.00 65.62 90 GLY A O 1
ATOM 679 N N . ASN A 1 91 ? -25.496 5.106 18.974 1.00 72.12 91 ASN A N 1
ATOM 680 C CA . ASN A 1 91 ? -24.519 6.086 18.504 1.00 72.12 91 ASN A CA 1
ATOM 681 C C . ASN A 1 91 ? -24.139 5.835 17.034 1.00 72.12 91 ASN A C 1
ATOM 683 O O . ASN A 1 91 ? -24.044 4.686 16.601 1.00 72.12 91 ASN A O 1
ATOM 687 N N . GLN A 1 92 ? -23.897 6.904 16.272 1.00 76.88 92 GLN A N 1
ATOM 688 C CA . GLN A 1 92 ? -23.346 6.786 14.920 1.00 76.88 92 GLN A CA 1
ATOM 689 C C . GLN A 1 92 ? -21.836 6.551 15.008 1.00 76.88 92 GLN A C 1
ATOM 691 O O . GLN A 1 92 ? -21.141 7.235 15.761 1.00 76.88 92 GLN A O 1
ATOM 696 N N . MET A 1 93 ? -21.333 5.579 14.252 1.00 88.06 93 MET A N 1
ATOM 697 C CA . MET A 1 93 ? -19.909 5.270 14.143 1.00 88.06 93 MET A CA 1
ATOM 698 C C . MET A 1 93 ? -19.471 5.395 12.689 1.00 88.06 93 MET A C 1
ATOM 700 O O . MET A 1 93 ? -20.200 4.978 11.794 1.00 88.06 93 MET A O 1
ATOM 704 N N . THR A 1 94 ? -18.288 5.958 12.456 1.00 91.00 94 THR A N 1
ATOM 705 C CA . THR A 1 94 ? -17.696 6.043 11.117 1.00 91.00 94 THR A CA 1
ATOM 706 C C . THR A 1 94 ? -17.466 4.651 10.533 1.00 91.00 94 THR A C 1
ATOM 708 O O . THR A 1 94 ? -16.941 3.762 11.212 1.00 91.00 94 THR A O 1
ATOM 711 N N . LEU A 1 95 ? -17.866 4.483 9.276 1.00 93.69 95 LEU A N 1
ATOM 712 C CA . LEU A 1 95 ? -17.653 3.302 8.457 1.00 93.69 95 LEU A CA 1
ATOM 713 C C . LEU A 1 95 ? -16.444 3.557 7.554 1.00 93.69 95 LEU A C 1
ATOM 715 O O . LEU A 1 95 ? -16.442 4.508 6.776 1.00 93.69 95 LEU A O 1
ATOM 719 N N . TYR A 1 96 ? -15.422 2.710 7.649 1.00 95.06 96 TYR A N 1
ATOM 720 C CA . TYR A 1 96 ? -14.205 2.840 6.851 1.00 95.06 96 TYR A CA 1
ATOM 721 C C . TYR A 1 96 ? -14.239 1.891 5.660 1.00 95.06 96 TYR A C 1
ATOM 723 O O . TYR A 1 96 ? -14.558 0.711 5.817 1.00 95.06 96 TYR A O 1
ATOM 731 N N . GLY A 1 97 ? -13.885 2.403 4.484 1.00 93.81 97 GLY A N 1
ATOM 732 C CA . GLY A 1 97 ? -13.804 1.662 3.227 1.00 93.81 97 GLY A CA 1
ATOM 733 C C . GLY A 1 97 ? -12.478 1.908 2.499 1.00 93.81 97 GLY A C 1
ATOM 734 O O . GLY A 1 97 ? -11.725 2.806 2.884 1.00 93.81 97 GLY A O 1
ATOM 735 N N . PRO A 1 98 ? -12.165 1.116 1.462 1.00 92.75 98 PRO A N 1
ATOM 736 C CA . PRO A 1 98 ? -10.987 1.350 0.633 1.00 92.75 98 PRO A CA 1
ATOM 737 C C . PRO A 1 98 ? -11.140 2.654 -0.163 1.00 92.75 98 PRO A C 1
ATOM 739 O O . PRO A 1 98 ? -12.206 2.913 -0.719 1.00 92.75 98 PRO A O 1
ATOM 742 N N . THR A 1 99 ? -10.075 3.455 -0.253 1.00 90.69 99 THR A N 1
ATOM 743 C CA . THR A 1 99 ? -10.059 4.644 -1.132 1.00 90.69 99 THR A CA 1
ATOM 744 C C . THR A 1 99 ? -10.011 4.236 -2.605 1.00 90.69 99 THR A C 1
ATOM 746 O O . THR A 1 99 ? -10.663 4.838 -3.454 1.00 90.69 99 THR A O 1
ATOM 749 N N . HIS A 1 100 ? -9.244 3.183 -2.893 1.00 85.50 100 HIS A N 1
ATOM 750 C CA . HIS A 1 100 ? -8.957 2.665 -4.226 1.00 85.50 100 HIS A CA 1
ATOM 751 C C . HIS A 1 100 ? -9.039 1.132 -4.201 1.00 85.50 100 HIS A C 1
ATOM 753 O O . HIS A 1 100 ? -8.600 0.513 -3.235 1.00 85.50 100 HIS A O 1
ATOM 759 N N . ASP A 1 101 ? -9.589 0.500 -5.241 1.00 82.81 101 ASP A N 1
ATOM 760 C CA . ASP A 1 101 ? -9.648 -0.964 -5.362 1.00 82.81 101 ASP A CA 1
ATOM 761 C C . ASP A 1 101 ? -9.456 -1.372 -6.836 1.00 82.81 101 ASP A C 1
ATOM 763 O O . ASP A 1 101 ? -10.384 -1.207 -7.630 1.00 82.81 101 ASP A O 1
ATOM 767 N N . PRO A 1 102 ? -8.281 -1.903 -7.238 1.00 82.62 102 PRO A N 1
ATOM 768 C CA . PRO A 1 102 ? -7.175 -2.377 -6.395 1.00 82.62 102 PRO A CA 1
ATOM 769 C C . PRO A 1 102 ? -6.081 -1.325 -6.100 1.00 82.62 102 PRO A C 1
ATOM 771 O O . PRO A 1 102 ? -5.780 -0.471 -6.935 1.00 82.62 102 PRO A O 1
ATOM 774 N N . LEU A 1 103 ? -5.404 -1.471 -4.950 1.00 84.62 103 LEU A N 1
ATOM 775 C CA . LEU A 1 103 ? -4.125 -0.812 -4.638 1.00 84.62 103 LEU A CA 1
ATOM 776 C C . LEU A 1 103 ? -2.951 -1.710 -5.065 1.00 84.62 103 LEU A C 1
ATOM 778 O O . LEU A 1 103 ? -2.807 -2.830 -4.566 1.00 84.62 103 LEU A O 1
ATOM 782 N N . ILE A 1 104 ? -2.101 -1.226 -5.975 1.00 86.94 104 ILE A N 1
ATOM 783 C CA . ILE A 1 104 ? -0.984 -1.990 -6.550 1.00 86.94 104 ILE A CA 1
ATOM 784 C C . ILE A 1 104 ? 0.342 -1.270 -6.286 1.00 86.94 104 ILE A C 1
ATOM 786 O O . ILE A 1 104 ? 0.574 -0.168 -6.780 1.00 86.94 104 ILE A O 1
ATOM 790 N N . LEU A 1 105 ? 1.243 -1.941 -5.562 1.00 84.75 105 LEU A N 1
ATOM 791 C CA . LEU A 1 105 ? 2.626 -1.504 -5.363 1.00 84.75 105 LEU A CA 1
ATOM 792 C C . LEU A 1 105 ? 3.552 -2.228 -6.348 1.00 84.75 105 LEU A C 1
ATOM 794 O O . LEU A 1 105 ? 3.626 -3.460 -6.338 1.00 84.75 105 LEU A O 1
ATOM 798 N N . VAL A 1 106 ? 4.268 -1.483 -7.190 1.00 86.00 106 VAL A N 1
ATOM 799 C CA . VAL A 1 106 ? 5.185 -2.053 -8.189 1.00 86.00 106 VAL A CA 1
ATOM 800 C C . VAL A 1 106 ? 6.630 -1.715 -7.854 1.00 86.00 106 VAL A C 1
ATOM 802 O O . VAL A 1 106 ? 6.994 -0.558 -7.688 1.00 86.00 106 VAL A O 1
ATOM 805 N N . ALA A 1 107 ? 7.477 -2.741 -7.808 1.00 80.88 107 ALA A N 1
ATOM 806 C CA . ALA A 1 107 ? 8.924 -2.585 -7.768 1.00 80.88 107 ALA A CA 1
ATOM 807 C C . ALA A 1 107 ? 9.482 -2.787 -9.180 1.00 80.88 107 ALA A C 1
ATOM 809 O O . ALA A 1 107 ? 9.493 -3.917 -9.677 1.00 80.88 107 ALA A O 1
ATOM 810 N N . GLN A 1 108 ? 9.951 -1.723 -9.831 1.00 70.06 108 GLN A N 1
ATOM 811 C CA . GLN A 1 108 ? 10.749 -1.856 -11.049 1.00 70.06 108 GLN A CA 1
ATOM 812 C C . GLN A 1 108 ? 12.218 -1.592 -10.726 1.00 70.06 108 GLN A C 1
ATOM 814 O O . GLN A 1 108 ? 12.556 -0.662 -10.001 1.00 70.06 108 GLN A O 1
ATOM 819 N N . SER A 1 109 ? 13.110 -2.434 -11.251 1.00 61.78 109 SER A N 1
ATOM 820 C CA . SER A 1 109 ? 14.532 -2.101 -11.247 1.00 61.78 109 SER A CA 1
ATOM 821 C C . SER A 1 109 ? 14.756 -1.042 -12.321 1.00 61.78 109 SER A C 1
ATOM 823 O O . SER A 1 109 ? 14.485 -1.277 -13.502 1.00 61.78 109 SER A O 1
ATOM 825 N N . SER A 1 110 ? 15.248 0.127 -11.919 1.00 55.84 110 SER A N 1
ATOM 826 C CA . SER A 1 110 ? 15.508 1.288 -12.776 1.00 55.84 110 SER A CA 1
ATOM 827 C C . SER A 1 110 ? 16.644 1.085 -13.796 1.00 55.84 110 SER A C 1
ATOM 829 O O . SER A 1 110 ? 17.073 2.028 -14.458 1.00 55.84 110 SER A O 1
ATOM 831 N N . GLU A 1 111 ? 17.087 -0.153 -14.031 1.00 52.69 111 GLU A N 1
ATOM 832 C CA . GLU A 1 111 ? 18.070 -0.498 -15.065 1.00 52.69 111 GLU A CA 1
ATOM 833 C C . GLU A 1 111 ? 17.474 -0.666 -16.474 1.00 52.69 111 GLU A C 1
ATOM 835 O O . GLU A 1 111 ? 18.149 -1.113 -17.398 1.00 52.69 111 GLU A O 1
ATOM 840 N N . THR A 1 112 ? 16.224 -0.258 -16.690 1.00 49.69 112 THR A N 1
ATOM 841 C CA . THR A 1 112 ? 15.658 -0.102 -18.039 1.00 49.69 112 THR A CA 1
ATOM 842 C C . THR A 1 112 ? 15.229 1.337 -18.274 1.00 49.69 112 THR A C 1
ATOM 844 O O . THR A 1 112 ? 14.064 1.651 -18.494 1.00 49.69 112 THR A O 1
ATOM 847 N N . LYS A 1 113 ? 16.210 2.247 -18.264 1.00 50.00 113 LYS A N 1
ATOM 848 C CA . LYS A 1 113 ? 16.033 3.578 -18.851 1.00 50.00 113 LYS A CA 1
ATOM 849 C C . LYS A 1 113 ? 15.526 3.383 -20.292 1.00 50.00 113 LYS A C 1
ATOM 851 O O . LYS A 1 113 ? 16.232 2.742 -21.077 1.00 50.00 113 LYS A O 1
ATOM 856 N N . PRO A 1 114 ? 14.324 3.870 -20.657 1.00 51.91 114 PRO A N 1
ATOM 857 C CA . PRO A 1 114 ? 13.835 3.757 -22.024 1.00 51.91 114 PRO A CA 1
ATOM 858 C C . PRO A 1 114 ? 14.882 4.380 -22.944 1.00 51.91 114 PRO A C 1
ATOM 860 O O . PRO A 1 114 ? 15.375 5.473 -22.657 1.00 51.91 114 PRO A O 1
ATOM 863 N N . MET A 1 115 ? 15.265 3.643 -23.990 1.00 50.03 115 MET A N 1
ATOM 864 C CA . MET A 1 115 ? 16.323 4.006 -24.935 1.00 50.03 115 MET A CA 1
ATOM 865 C C . MET A 1 115 ? 16.166 5.475 -25.331 1.00 50.03 115 MET A C 1
ATOM 867 O O . MET A 1 115 ? 15.223 5.840 -26.038 1.00 50.03 115 MET A O 1
ATOM 871 N N . SER A 1 116 ? 17.030 6.343 -24.795 1.00 60.34 116 SER A N 1
ATOM 872 C CA . SER A 1 116 ? 16.867 7.777 -24.993 1.00 60.34 116 SER A CA 1
ATOM 873 C C . SER A 1 116 ? 17.098 8.082 -26.467 1.00 60.34 116 SER A C 1
ATOM 875 O O . SER A 1 116 ? 17.915 7.446 -27.139 1.00 60.34 116 SER A O 1
ATOM 877 N N . SER A 1 117 ? 16.381 9.073 -26.996 1.00 59.38 117 SER A N 1
ATOM 878 C CA . SER A 1 117 ? 16.534 9.503 -28.393 1.00 59.38 117 SER A CA 1
ATOM 879 C C . SER A 1 117 ? 17.985 9.863 -28.755 1.00 59.38 117 SER A C 1
ATOM 881 O O . SER A 1 117 ? 18.350 9.844 -29.926 1.00 59.38 117 SER A O 1
ATOM 883 N N . GLU A 1 118 ? 18.829 10.140 -27.760 1.00 62.16 118 GLU A N 1
ATOM 884 C CA . GLU A 1 118 ? 20.270 10.353 -27.896 1.00 62.16 118 GLU A CA 1
ATOM 885 C C . GLU A 1 118 ? 21.025 9.088 -28.327 1.00 62.16 118 GLU A C 1
ATOM 887 O O . GLU A 1 118 ? 21.850 9.163 -29.232 1.00 62.16 118 GLU A O 1
ATOM 892 N N . GLN A 1 119 ? 20.693 7.915 -27.779 1.00 60.69 119 GLN A N 1
ATOM 893 C CA . GLN A 1 119 ? 21.312 6.644 -28.180 1.00 60.69 119 GLN A CA 1
ATOM 894 C C . GLN A 1 119 ? 20.879 6.223 -29.590 1.00 60.69 119 GLN A C 1
ATOM 896 O O . GLN A 1 119 ? 21.680 5.688 -30.354 1.00 60.69 119 GLN A O 1
ATOM 901 N N . LEU A 1 120 ? 19.632 6.525 -29.974 1.00 63.53 120 LEU A N 1
ATOM 902 C CA . LEU A 1 120 ? 19.161 6.308 -31.346 1.00 63.53 120 LEU A CA 1
ATOM 903 C C . LEU A 1 120 ? 19.890 7.211 -32.351 1.00 63.53 120 LEU A C 1
ATOM 905 O O . LEU A 1 120 ? 20.222 6.767 -33.449 1.00 63.53 120 LEU A O 1
ATOM 909 N N . LYS A 1 121 ? 20.156 8.471 -31.981 1.00 65.75 121 LYS A N 1
ATOM 910 C CA . LYS A 1 121 ? 20.900 9.425 -32.819 1.00 65.75 121 LYS A CA 1
ATOM 911 C C . LYS A 1 121 ? 22.350 9.004 -33.019 1.00 65.75 121 LYS A C 1
ATOM 913 O O . LYS A 1 121 ? 22.871 9.197 -34.112 1.00 65.75 121 LYS A O 1
ATOM 918 N N . ASP A 1 122 ? 22.969 8.405 -32.010 1.00 70.06 122 ASP A N 1
ATOM 919 C CA . ASP A 1 122 ? 24.362 7.962 -32.086 1.00 70.06 122 ASP A CA 1
ATOM 920 C C . ASP A 1 122 ? 24.520 6.782 -33.059 1.00 70.06 122 ASP A C 1
ATOM 922 O O . ASP A 1 122 ? 25.354 6.807 -33.967 1.00 70.06 122 ASP A O 1
ATOM 926 N N . VAL A 1 123 ? 23.623 5.792 -32.968 1.00 71.44 123 VAL A N 1
ATOM 927 C CA . VAL A 1 123 ? 23.587 4.661 -33.911 1.00 71.44 123 VAL A CA 1
ATOM 928 C C . VAL A 1 123 ? 23.259 5.139 -35.327 1.00 71.44 123 VAL A C 1
ATOM 930 O O . VAL A 1 123 ? 23.918 4.735 -36.286 1.00 71.44 123 VAL A O 1
ATOM 933 N N . LEU A 1 124 ? 22.281 6.039 -35.477 1.00 75.44 124 LEU A N 1
ATOM 934 C CA . LEU A 1 124 ? 21.905 6.579 -36.783 1.00 75.44 124 LEU A CA 1
ATOM 935 C C . LEU A 1 124 ? 23.023 7.438 -37.398 1.00 75.44 124 LEU A C 1
ATOM 937 O O . LEU A 1 124 ? 23.217 7.413 -38.613 1.00 75.44 124 LEU A O 1
ATOM 941 N N . GLY A 1 125 ? 23.797 8.141 -36.569 1.00 73.69 125 GLY A N 1
ATOM 942 C CA . GLY A 1 125 ? 24.965 8.913 -36.986 1.00 73.69 125 GLY A CA 1
ATOM 943 C C . GLY A 1 125 ? 26.069 8.026 -37.556 1.00 73.69 125 GLY A C 1
ATOM 944 O O . GLY A 1 125 ? 26.548 8.272 -38.664 1.00 73.69 125 GLY A O 1
ATOM 945 N N . VAL A 1 126 ? 26.425 6.948 -36.852 1.00 73.75 126 VAL A N 1
ATOM 946 C CA . VAL A 1 126 ? 27.456 6.000 -37.308 1.00 73.75 126 VAL A CA 1
ATOM 947 C C . VAL A 1 126 ? 27.030 5.296 -38.599 1.00 73.75 126 VAL A C 1
ATOM 949 O O . VAL A 1 126 ? 27.801 5.254 -39.561 1.00 73.75 126 VAL A O 1
ATOM 952 N N . VAL A 1 127 ? 25.791 4.800 -38.666 1.00 75.12 127 VAL A N 1
ATOM 953 C CA . VAL A 1 127 ? 25.261 4.138 -39.872 1.00 75.12 127 VAL A CA 1
ATOM 954 C C . VAL A 1 127 ? 25.197 5.113 -41.055 1.00 75.12 127 VAL A C 1
ATOM 956 O O . VAL A 1 127 ? 25.552 4.744 -42.176 1.00 75.12 127 VAL A O 1
ATOM 959 N N . GLY A 1 128 ? 24.822 6.372 -40.813 1.00 73.19 128 GLY A N 1
ATOM 960 C CA . GLY A 1 128 ? 24.801 7.423 -41.831 1.00 73.19 128 GLY A CA 1
ATOM 961 C C . GLY A 1 128 ? 26.184 7.719 -42.418 1.00 73.19 128 GLY A C 1
ATOM 962 O O . GLY A 1 128 ? 26.330 7.775 -43.640 1.00 73.19 128 GLY A O 1
ATOM 963 N N . ILE A 1 129 ? 27.215 7.841 -41.576 1.00 73.38 129 ILE A N 1
ATOM 964 C CA . ILE A 1 129 ? 28.597 8.091 -42.023 1.00 73.38 129 ILE A CA 1
ATOM 965 C C . ILE A 1 129 ? 29.109 6.931 -42.885 1.00 73.38 129 ILE A C 1
ATOM 967 O O . ILE A 1 129 ? 29.678 7.162 -43.954 1.00 73.38 129 ILE A O 1
ATOM 971 N N . ILE A 1 130 ? 28.860 5.687 -42.466 1.00 71.44 130 ILE A N 1
ATOM 972 C CA . ILE A 1 130 ? 29.250 4.493 -43.231 1.00 71.44 130 ILE A CA 1
ATOM 973 C C . ILE A 1 130 ? 28.537 4.467 -44.592 1.00 71.44 130 ILE A C 1
ATOM 975 O O . ILE A 1 130 ? 29.176 4.211 -45.615 1.00 71.44 130 ILE A O 1
ATOM 979 N N . GLY A 1 131 ? 27.242 4.796 -44.627 1.00 73.00 131 GLY A N 1
ATOM 980 C CA . GLY A 1 131 ? 26.471 4.891 -45.868 1.00 73.00 131 GLY A CA 1
ATOM 981 C C . GLY A 1 131 ? 27.039 5.927 -46.845 1.00 73.00 131 GLY A C 1
ATOM 982 O O . GLY A 1 131 ? 27.234 5.626 -48.023 1.00 73.00 131 GLY A O 1
ATOM 983 N N . VAL A 1 132 ? 27.378 7.125 -46.358 1.00 71.38 132 VAL A N 1
ATOM 984 C CA . VAL A 1 132 ? 27.955 8.202 -47.185 1.00 71.38 132 VAL A CA 1
ATOM 985 C C . VAL A 1 132 ? 29.338 7.824 -47.717 1.00 71.38 132 VAL A C 1
ATOM 987 O O . VAL A 1 132 ? 29.605 8.007 -48.905 1.00 71.38 132 VAL A O 1
ATOM 990 N N . LEU A 1 133 ? 30.207 7.257 -46.876 1.00 65.94 133 LEU A N 1
ATOM 991 C CA . LEU A 1 133 ? 31.543 6.819 -47.293 1.00 65.94 133 LEU A CA 1
ATOM 992 C C . LEU A 1 133 ? 31.478 5.702 -48.345 1.00 65.94 133 LEU A C 1
ATOM 994 O O . LEU A 1 133 ? 32.270 5.704 -49.288 1.00 65.94 133 LEU A O 1
ATOM 998 N N . SER A 1 134 ? 30.505 4.792 -48.232 1.00 72.38 134 SER A N 1
ATOM 999 C CA . SER A 1 134 ? 30.276 3.729 -49.217 1.00 72.38 134 SER A CA 1
ATOM 1000 C C . SER A 1 134 ? 29.852 4.288 -50.581 1.00 72.38 134 SER A C 1
ATOM 1002 O O . SER A 1 134 ? 30.454 3.944 -51.603 1.00 72.38 134 SER A O 1
ATOM 1004 N N . LEU A 1 135 ? 28.891 5.221 -50.606 1.00 74.31 135 LEU A N 1
ATOM 1005 C CA . LEU A 1 135 ? 28.450 5.884 -51.839 1.00 74.31 135 LEU A CA 1
ATOM 1006 C C . LEU A 1 135 ? 29.567 6.724 -52.475 1.00 74.31 135 LEU A C 1
ATOM 1008 O O . LEU A 1 135 ? 29.706 6.736 -53.699 1.00 74.31 135 LEU A O 1
ATOM 1012 N N . LEU A 1 136 ? 30.397 7.387 -51.665 1.00 70.62 136 LEU A N 1
ATOM 1013 C CA . LEU A 1 136 ? 31.532 8.177 -52.144 1.00 70.62 136 LEU A CA 1
ATOM 1014 C C . LEU A 1 136 ? 32.608 7.290 -52.784 1.00 70.62 136 LEU A C 1
ATOM 1016 O O . LEU A 1 136 ? 33.097 7.603 -53.870 1.00 70.62 136 LEU A O 1
ATOM 1020 N N . ALA A 1 137 ? 32.936 6.158 -52.157 1.00 70.75 137 ALA A N 1
ATOM 1021 C CA . ALA A 1 137 ? 33.860 5.178 -52.720 1.00 70.75 137 ALA A CA 1
ATOM 1022 C C . ALA A 1 137 ? 33.339 4.625 -54.056 1.00 70.75 137 ALA A C 1
ATOM 1024 O O . ALA A 1 137 ? 34.083 4.578 -55.040 1.00 70.75 137 ALA A O 1
ATOM 1025 N N . GLN A 1 138 ? 32.047 4.286 -54.127 1.00 71.19 138 GLN A N 1
ATOM 1026 C CA . GLN A 1 138 ? 31.411 3.852 -55.370 1.00 71.19 138 GLN A CA 1
ATOM 1027 C C . GLN A 1 138 ? 31.469 4.949 -56.445 1.00 71.19 138 GLN A C 1
ATOM 1029 O O . GLN A 1 138 ? 31.837 4.667 -57.588 1.00 71.19 138 GLN A O 1
ATOM 1034 N N . TRP A 1 139 ? 31.183 6.207 -56.100 1.00 73.62 139 TRP A N 1
ATOM 1035 C CA . TRP A 1 139 ? 31.247 7.333 -57.036 1.00 73.62 139 TRP A CA 1
ATOM 1036 C C . TRP A 1 139 ? 32.661 7.544 -57.595 1.00 73.62 139 TRP A C 1
ATOM 1038 O O . TRP A 1 139 ? 32.821 7.665 -58.809 1.00 73.62 139 TRP A O 1
ATOM 1048 N N . ILE A 1 140 ? 33.693 7.501 -56.747 1.00 66.38 140 ILE A N 1
ATOM 1049 C CA . ILE A 1 140 ? 35.099 7.658 -57.154 1.00 66.38 140 ILE A CA 1
ATOM 1050 C C . ILE A 1 140 ? 35.529 6.530 -58.097 1.00 66.38 140 ILE A C 1
ATOM 1052 O O . ILE A 1 140 ? 36.083 6.802 -59.162 1.00 66.38 140 ILE A O 1
ATOM 1056 N N . VAL A 1 141 ? 35.227 5.271 -57.764 1.00 68.88 141 VAL A N 1
ATOM 1057 C CA . VAL A 1 141 ? 35.565 4.119 -58.620 1.00 68.88 141 VAL A CA 1
ATOM 1058 C C . VAL A 1 141 ? 34.881 4.228 -59.984 1.00 68.88 141 VAL A C 1
ATOM 1060 O O . VAL A 1 141 ? 35.517 4.006 -61.015 1.00 68.88 141 VAL A O 1
ATOM 1063 N N . THR A 1 142 ? 33.603 4.611 -60.011 1.00 68.94 142 THR A N 1
ATOM 1064 C CA . THR A 1 142 ? 32.853 4.763 -61.269 1.00 68.94 142 THR A CA 1
ATOM 1065 C C . THR A 1 142 ? 33.390 5.931 -62.105 1.00 68.94 142 THR A C 1
ATOM 1067 O O . THR A 1 142 ? 33.473 5.830 -63.329 1.00 68.94 142 THR A O 1
ATOM 1070 N N . ARG A 1 143 ? 33.826 7.024 -61.463 1.00 65.19 143 ARG A N 1
ATOM 1071 C CA . ARG A 1 143 ? 34.434 8.184 -62.132 1.00 65.19 143 ARG A CA 1
ATOM 1072 C C . ARG A 1 143 ? 35.807 7.881 -62.716 1.00 65.19 143 ARG A C 1
ATOM 1074 O O . ARG A 1 143 ? 36.051 8.264 -63.851 1.00 65.19 143 ARG A O 1
ATOM 1081 N N . ILE A 1 144 ? 36.670 7.165 -61.997 1.00 58.03 144 ILE A N 1
ATOM 1082 C CA . ILE A 1 144 ? 37.988 6.766 -62.516 1.00 58.03 144 ILE A CA 1
ATOM 1083 C C . ILE A 1 144 ? 37.826 5.846 -63.735 1.00 58.03 144 ILE A C 1
ATOM 1085 O O . ILE A 1 144 ? 38.550 6.002 -64.713 1.00 58.03 144 ILE A O 1
ATOM 1089 N N . ARG A 1 145 ? 36.825 4.952 -63.734 1.00 54.16 145 ARG A N 1
ATOM 1090 C CA . ARG A 1 145 ? 36.510 4.108 -64.901 1.00 54.16 145 ARG A CA 1
ATOM 1091 C C . ARG A 1 145 ? 36.032 4.906 -66.112 1.00 54.16 145 ARG A C 1
ATOM 1093 O O . ARG A 1 145 ? 36.431 4.578 -67.226 1.00 54.16 145 ARG A O 1
ATOM 1100 N N . ALA A 1 146 ? 35.237 5.958 -65.907 1.00 56.09 146 ALA A N 1
ATOM 1101 C CA . ALA A 1 146 ? 34.811 6.849 -66.988 1.00 56.09 146 ALA A CA 1
ATOM 1102 C C . ALA A 1 146 ? 35.979 7.640 -67.612 1.00 56.09 146 ALA A C 1
ATOM 1104 O O . ALA A 1 146 ? 35.877 8.069 -68.756 1.00 56.09 146 ALA A O 1
ATOM 1105 N N . THR A 1 147 ? 37.094 7.794 -66.889 1.00 48.75 147 THR A N 1
ATOM 1106 C CA . THR A 1 147 ? 38.324 8.439 -67.376 1.00 48.75 147 THR A CA 1
ATOM 1107 C C . THR A 1 147 ? 39.358 7.432 -67.884 1.00 48.75 147 THR A C 1
ATOM 1109 O O . THR A 1 147 ? 40.528 7.783 -68.038 1.00 48.75 147 THR A O 1
ATOM 1112 N N . THR A 1 148 ? 38.964 6.184 -68.171 1.00 42.56 148 THR A N 1
ATOM 1113 C CA . THR A 1 148 ? 39.835 5.280 -68.932 1.00 42.56 148 THR A CA 1
ATOM 1114 C C . THR A 1 148 ? 39.931 5.845 -70.343 1.00 42.56 148 THR A C 1
ATOM 1116 O O . THR A 1 148 ? 39.071 5.606 -71.185 1.00 42.56 148 THR A O 1
ATOM 1119 N N . VAL A 1 149 ? 40.950 6.676 -70.557 1.00 44.34 149 VAL A N 1
ATOM 1120 C CA . VAL A 1 149 ? 41.391 7.129 -71.870 1.00 44.34 149 VAL A CA 1
ATOM 1121 C C . VAL A 1 149 ? 41.493 5.885 -72.739 1.00 44.34 149 VAL A C 1
ATOM 1123 O O . VAL A 1 149 ? 42.207 4.944 -72.393 1.00 44.34 149 VAL A O 1
ATOM 1126 N N . GLU A 1 150 ? 40.734 5.869 -73.829 1.00 41.94 150 GLU A N 1
ATOM 1127 C CA . GLU A 1 150 ? 40.826 4.868 -74.881 1.00 41.94 150 GLU A CA 1
ATOM 1128 C C . GLU A 1 150 ? 42.220 4.987 -75.510 1.0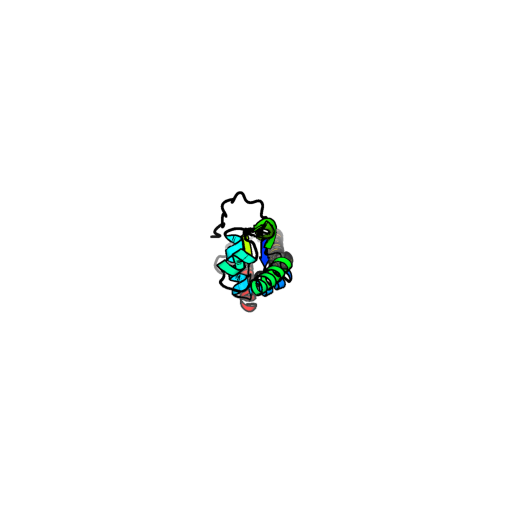0 41.94 150 GLU A C 1
ATOM 1130 O O . GLU A 1 150 ? 42.430 5.667 -76.514 1.00 41.94 150 GLU A O 1
ATOM 1135 N N . VAL A 1 151 ? 43.228 4.389 -74.871 1.00 41.09 151 VAL A N 1
ATOM 1136 C CA . VAL A 1 151 ? 44.547 4.247 -75.476 1.00 41.09 151 VAL A CA 1
ATOM 1137 C C . VAL A 1 151 ? 44.406 3.143 -76.511 1.00 41.09 151 VAL A C 1
ATOM 1139 O O . VAL A 1 151 ? 44.583 1.960 -76.2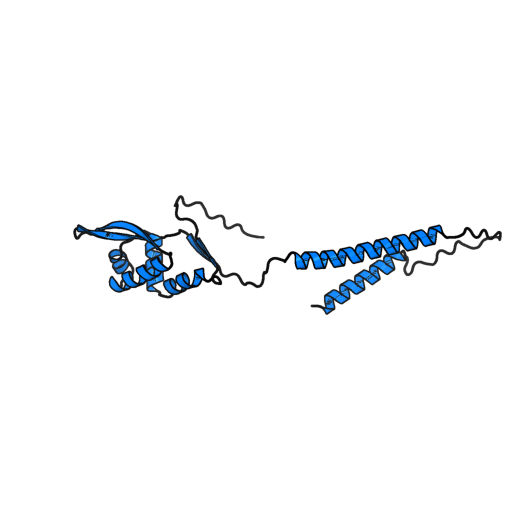26 1.00 41.09 151 VAL A O 1
ATOM 1142 N N . THR A 1 152 ? 44.030 3.548 -77.723 1.00 39.38 152 THR A N 1
ATOM 1143 C CA . THR A 1 152 ? 44.065 2.695 -78.908 1.00 39.38 152 THR A CA 1
ATOM 1144 C C . THR A 1 152 ? 45.526 2.350 -79.189 1.00 39.38 152 THR A C 1
ATOM 1146 O O . THR A 1 152 ? 46.241 3.095 -79.855 1.00 39.38 152 THR A O 1
ATOM 1149 N N . PHE A 1 153 ? 45.994 1.224 -78.656 1.00 40.56 153 PHE A N 1
ATOM 1150 C CA . PHE A 1 153 ? 47.217 0.585 -79.125 1.00 40.56 153 PHE A CA 1
ATOM 1151 C C . PHE A 1 153 ? 46.870 -0.271 -80.345 1.00 40.56 153 PHE A C 1
ATOM 1153 O O . PHE A 1 153 ? 46.282 -1.343 -80.229 1.00 40.56 153 PHE A O 1
ATOM 1160 N N . THR A 1 154 ? 47.236 0.202 -81.536 1.00 45.72 154 THR A N 1
ATOM 1161 C CA . THR A 1 154 ? 47.230 -0.597 -82.767 1.00 45.72 154 THR A CA 1
ATOM 1162 C C . THR A 1 154 ? 48.403 -1.580 -82.746 1.00 45.72 154 THR A C 1
ATOM 1164 O O . THR A 1 154 ? 49.498 -1.263 -83.207 1.00 45.72 154 THR A O 1
ATOM 1167 N N . GLY A 1 155 ? 48.178 -2.772 -82.195 1.00 44.16 155 GLY A N 1
ATOM 1168 C CA . GLY A 1 155 ? 49.097 -3.914 -82.235 1.00 44.16 155 GLY A CA 1
ATOM 1169 C C . GLY A 1 155 ? 48.334 -5.232 -82.029 1.00 44.16 155 GLY A C 1
ATOM 1170 O O . GLY A 1 155 ? 47.295 -5.215 -81.368 1.00 44.16 155 GLY A O 1
ATOM 1171 N N . PRO A 1 156 ? 48.779 -6.361 -82.619 1.00 48.25 156 PRO A N 1
ATOM 1172 C CA . PRO A 1 156 ? 48.038 -7.619 -82.573 1.00 48.25 156 PRO A CA 1
ATOM 1173 C C . PRO A 1 156 ? 47.999 -8.130 -81.129 1.00 48.25 156 PRO A C 1
ATOM 1175 O O . PRO A 1 156 ? 49.032 -8.227 -80.468 1.00 48.25 156 PRO A O 1
ATOM 1178 N N . GLY A 1 157 ? 46.782 -8.348 -80.632 1.00 50.97 157 GLY A N 1
ATOM 1179 C CA . GLY A 1 157 ? 46.486 -8.342 -79.203 1.00 50.97 157 GLY A CA 1
ATOM 1180 C C . GLY A 1 157 ? 47.137 -9.451 -78.376 1.00 50.97 157 GLY A C 1
ATOM 1181 O O . GLY A 1 157 ? 47.397 -10.550 -78.866 1.00 50.97 157 GLY A O 1
ATOM 1182 N N . PRO A 1 158 ? 47.274 -9.180 -77.075 1.00 42.38 158 PRO A N 1
ATOM 1183 C CA . PRO A 1 158 ? 47.046 -10.163 -76.040 1.00 42.38 158 PRO A CA 1
ATOM 1184 C C . PRO A 1 158 ? 45.916 -9.700 -75.111 1.00 42.38 158 PRO A C 1
ATOM 1186 O O . PRO A 1 158 ? 45.722 -8.514 -74.856 1.00 42.38 158 PRO A O 1
ATOM 1189 N N . GLU A 1 159 ? 45.147 -10.690 -74.686 1.00 47.25 159 GLU A N 1
ATOM 1190 C CA . GLU A 1 159 ? 44.133 -10.727 -73.636 1.00 47.25 159 GLU A CA 1
ATOM 1191 C C . GLU A 1 159 ? 43.941 -9.459 -72.789 1.00 47.25 159 GLU A C 1
ATOM 1193 O O . GLU A 1 159 ? 44.843 -8.928 -72.143 1.00 47.25 159 GLU A O 1
ATOM 1198 N N . MET A 1 160 ? 42.681 -9.027 -72.764 1.00 46.78 160 MET A N 1
ATOM 1199 C CA . MET A 1 160 ? 42.117 -8.027 -71.872 1.00 46.78 160 MET A CA 1
ATOM 1200 C C . MET A 1 160 ? 42.464 -8.386 -70.417 1.00 46.78 160 MET A C 1
ATOM 1202 O O . MET A 1 160 ? 41.787 -9.197 -69.793 1.00 46.78 160 MET A O 1
ATOM 1206 N N . ASN A 1 161 ? 43.543 -7.803 -69.892 1.00 49.72 161 ASN A N 1
ATOM 1207 C CA . ASN A 1 161 ? 44.010 -8.026 -68.528 1.00 49.72 161 ASN A CA 1
ATOM 1208 C C . ASN A 1 161 ? 43.030 -7.354 -67.552 1.00 49.72 161 ASN A C 1
ATOM 1210 O O . ASN A 1 161 ? 43.201 -6.199 -67.153 1.00 49.72 161 ASN A O 1
ATOM 1214 N N . GLN A 1 162 ? 41.940 -8.053 -67.229 1.00 57.88 162 GLN A N 1
ATOM 1215 C CA . GLN A 1 162 ? 41.195 -7.802 -66.004 1.00 57.88 162 GLN A CA 1
ATOM 1216 C C . GLN A 1 162 ? 42.197 -7.978 -64.859 1.00 57.88 162 GLN A C 1
ATOM 1218 O O . GLN A 1 162 ? 42.758 -9.062 -64.741 1.00 57.88 162 GLN A O 1
ATOM 1223 N N . PRO A 1 163 ? 42.462 -6.959 -64.022 1.00 52.56 163 PRO A N 1
ATOM 1224 C CA . PRO A 1 163 ? 43.216 -7.209 -62.806 1.00 52.56 163 PRO A CA 1
ATOM 1225 C C . PRO A 1 163 ? 42.425 -8.240 -62.009 1.00 52.56 163 PRO A C 1
ATOM 1227 O O . PRO A 1 163 ? 41.259 -7.987 -61.678 1.00 52.56 163 PRO A O 1
ATOM 1230 N N . ASP A 1 164 ? 43.039 -9.401 -61.782 1.00 53.66 164 ASP A N 1
ATOM 1231 C CA . ASP A 1 164 ? 42.384 -10.510 -61.112 1.00 53.66 164 ASP A CA 1
ATOM 1232 C C . ASP A 1 164 ? 41.782 -10.002 -59.799 1.00 53.66 164 ASP A C 1
ATOM 1234 O O . ASP A 1 164 ? 42.491 -9.424 -58.964 1.00 53.66 164 ASP A O 1
ATOM 1238 N N . PRO A 1 165 ? 40.464 -10.149 -59.606 1.00 54.34 165 PRO A N 1
ATOM 1239 C CA . PRO A 1 165 ? 39.862 -9.830 -58.329 1.00 54.34 165 PRO A CA 1
ATOM 1240 C C . PRO A 1 165 ? 40.568 -10.639 -57.238 1.00 54.34 165 PRO A C 1
ATOM 1242 O O . PRO A 1 165 ? 40.699 -11.859 -57.353 1.00 54.34 165 PRO A O 1
ATOM 1245 N N . LEU A 1 166 ? 40.998 -9.978 -56.160 1.00 48.81 166 LEU A N 1
ATOM 1246 C CA . LEU A 1 166 ? 41.489 -10.671 -54.968 1.00 48.81 166 LEU A CA 1
ATOM 1247 C C . LEU A 1 166 ? 40.389 -11.648 -54.515 1.00 48.81 166 LEU A C 1
ATOM 1249 O O . LEU A 1 166 ? 39.314 -11.225 -54.091 1.00 48.81 166 LEU A O 1
ATOM 1253 N N . TRP A 1 167 ? 40.632 -12.949 -54.691 1.00 49.50 167 TRP A N 1
ATOM 1254 C CA . TRP A 1 167 ? 39.675 -14.037 -54.440 1.00 49.50 167 TRP A CA 1
ATOM 1255 C C . TRP A 1 167 ? 38.382 -14.046 -55.282 1.00 49.50 167 TRP A C 1
ATOM 1257 O O . TRP A 1 167 ? 37.378 -14.596 -54.836 1.00 49.50 167 TRP A O 1
ATOM 1267 N N . GLY A 1 168 ? 38.355 -13.473 -56.491 1.00 60.22 168 GLY A N 1
ATOM 1268 C CA . GLY A 1 168 ? 37.140 -13.527 -57.328 1.00 60.22 168 GLY A CA 1
ATOM 1269 C C . GLY A 1 168 ? 36.084 -12.464 -57.001 1.00 60.22 168 GLY A C 1
ATOM 1270 O O . GLY A 1 168 ? 35.040 -12.415 -57.647 1.00 60.22 168 GLY A O 1
ATOM 1271 N N . LEU A 1 169 ? 36.337 -11.601 -56.015 1.00 55.31 169 LEU A N 1
ATOM 1272 C CA . LEU A 1 169 ? 35.386 -10.599 -55.540 1.00 55.31 169 LEU A CA 1
ATOM 1273 C C . LEU A 1 169 ? 35.652 -9.203 -56.133 1.00 55.31 169 LEU A C 1
ATOM 1275 O O . LEU A 1 169 ? 36.805 -8.778 -56.242 1.00 55.31 169 LEU A O 1
ATOM 1279 N N . PRO A 1 170 ? 34.603 -8.436 -56.488 1.00 64.62 170 PRO A N 1
ATOM 1280 C CA . PRO A 1 170 ? 34.773 -7.064 -56.950 1.00 64.62 170 PRO A CA 1
ATOM 1281 C C . PRO A 1 170 ? 35.456 -6.221 -55.865 1.00 64.62 170 PRO A C 1
ATOM 1283 O O . PRO A 1 170 ? 35.099 -6.309 -54.692 1.00 64.62 170 PRO A O 1
ATOM 1286 N N . ALA A 1 171 ? 36.408 -5.363 -56.252 1.00 56.38 171 ALA A N 1
ATOM 1287 C CA . ALA A 1 171 ? 37.238 -4.595 -55.310 1.00 56.38 171 ALA A CA 1
ATOM 1288 C C . ALA A 1 171 ? 36.423 -3.774 -54.286 1.00 56.38 171 ALA A C 1
ATOM 1290 O O . ALA A 1 171 ? 36.841 -3.612 -53.143 1.00 56.38 171 ALA A O 1
ATOM 1291 N N . GLY A 1 172 ? 35.223 -3.316 -54.665 1.00 55.59 172 GLY A N 1
ATOM 1292 C CA . GLY A 1 172 ? 34.307 -2.628 -53.750 1.00 55.59 172 GLY A CA 1
ATOM 1293 C C . GLY A 1 172 ? 33.795 -3.510 -52.604 1.00 55.59 172 GLY A C 1
ATOM 1294 O O . GLY A 1 172 ? 33.639 -3.030 -51.486 1.00 55.59 172 GLY A O 1
ATOM 1295 N N . LEU A 1 173 ? 33.595 -4.807 -52.848 1.00 59.75 173 LEU A N 1
ATOM 1296 C CA . LEU A 1 173 ? 33.130 -5.767 -51.846 1.00 59.75 173 LEU A CA 1
ATOM 1297 C C . LEU A 1 173 ? 34.243 -6.099 -50.846 1.00 59.75 173 LEU A C 1
ATOM 1299 O O . LEU A 1 173 ? 33.971 -6.232 -49.659 1.00 59.75 173 LEU A O 1
ATOM 1303 N N . V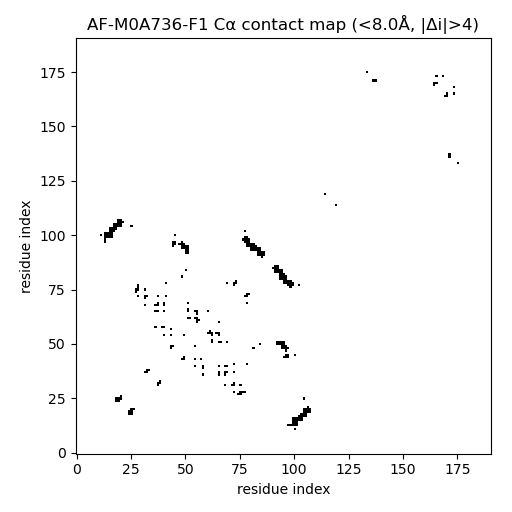AL A 1 174 ? 35.504 -6.125 -51.291 1.00 57.59 174 VAL A N 1
ATOM 1304 C CA . VAL A 1 174 ? 36.667 -6.314 -50.405 1.00 57.59 174 VAL A CA 1
ATOM 1305 C C . VAL A 1 174 ? 36.803 -5.140 -49.432 1.00 57.59 174 VAL A C 1
ATOM 1307 O O . VAL A 1 174 ? 36.937 -5.350 -48.229 1.00 57.59 174 VAL A O 1
ATOM 1310 N N . VAL A 1 175 ? 36.685 -3.902 -49.921 1.00 60.53 175 VAL A N 1
ATOM 1311 C CA . VAL A 1 175 ? 36.721 -2.704 -49.064 1.00 60.53 175 VAL A CA 1
ATOM 1312 C C . VAL A 1 175 ? 35.532 -2.679 -48.097 1.00 60.53 175 VAL A C 1
ATOM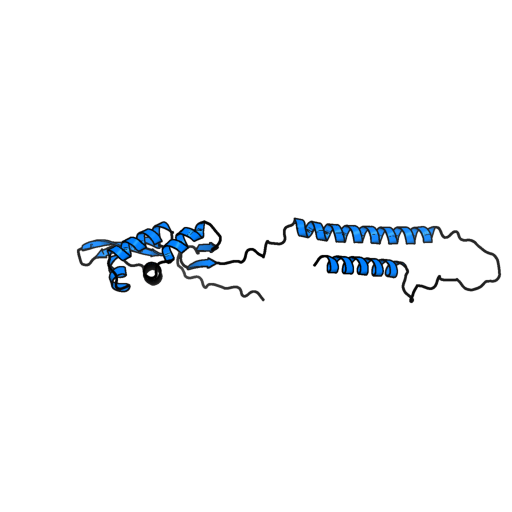 1314 O O . VAL A 1 175 ? 35.705 -2.365 -46.920 1.00 60.53 175 VAL A O 1
ATOM 1317 N N . PHE A 1 176 ? 34.340 -3.071 -48.559 1.00 62.34 176 PHE A N 1
ATOM 1318 C CA . PHE A 1 176 ? 33.150 -3.182 -47.714 1.00 62.34 176 PHE A CA 1
ATOM 1319 C C . PHE A 1 176 ? 33.318 -4.234 -46.606 1.00 62.34 176 PHE A C 1
ATOM 1321 O O . PHE A 1 176 ? 33.026 -3.955 -45.446 1.00 62.34 176 PHE A O 1
ATOM 1328 N N . ALA A 1 177 ? 33.849 -5.413 -46.937 1.00 65.12 177 ALA A N 1
ATOM 1329 C CA . ALA A 1 177 ? 34.088 -6.491 -45.981 1.00 65.12 177 ALA A CA 1
ATOM 1330 C C . ALA A 1 177 ? 35.146 -6.114 -44.930 1.00 65.12 177 ALA A C 1
ATOM 1332 O O . ALA A 1 177 ? 34.939 -6.355 -43.743 1.00 65.12 177 ALA A O 1
ATOM 1333 N N . VAL A 1 178 ? 36.241 -5.460 -45.335 1.00 67.12 178 VAL A N 1
ATOM 1334 C CA . VAL A 1 178 ? 37.270 -4.959 -44.405 1.00 67.12 178 VAL A CA 1
ATOM 1335 C C . VAL A 1 178 ? 36.694 -3.887 -43.475 1.00 67.12 178 VAL A C 1
ATOM 1337 O O . VAL A 1 178 ? 36.945 -3.921 -42.271 1.00 67.12 178 VAL A O 1
ATOM 1340 N N . GLY A 1 179 ? 35.870 -2.977 -44.004 1.00 67.88 179 GLY A N 1
ATOM 1341 C CA . GLY A 1 179 ? 35.163 -1.979 -43.200 1.00 67.88 179 GLY A CA 1
ATOM 1342 C C . GLY A 1 179 ? 34.221 -2.611 -42.171 1.00 67.88 179 GLY A C 1
ATOM 1343 O O . GLY A 1 179 ? 34.235 -2.222 -41.005 1.00 67.88 179 GLY A O 1
ATOM 1344 N N . LEU A 1 180 ? 33.458 -3.632 -42.572 1.00 71.12 180 LEU A N 1
ATOM 1345 C CA . LEU A 1 180 ? 32.531 -4.351 -41.694 1.00 71.12 180 LEU A CA 1
ATOM 1346 C C . LEU A 1 180 ? 33.276 -5.089 -40.568 1.00 71.12 180 LEU A C 1
ATOM 1348 O O . LEU A 1 180 ? 32.847 -5.034 -39.416 1.00 71.12 180 LEU A O 1
ATOM 1352 N N . ILE A 1 181 ? 34.428 -5.700 -40.866 1.00 70.44 181 ILE A N 1
ATOM 1353 C CA . ILE A 1 181 ? 35.278 -6.380 -39.873 1.00 70.44 181 ILE A CA 1
ATOM 1354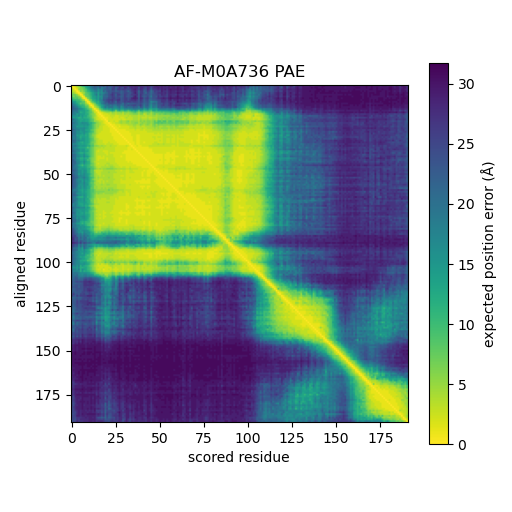 C C . ILE A 1 181 ? 35.866 -5.390 -38.857 1.00 70.44 181 ILE A C 1
ATOM 1356 O O . ILE A 1 181 ? 35.871 -5.685 -37.663 1.00 70.44 181 ILE A O 1
ATOM 1360 N N . LEU A 1 182 ? 36.322 -4.210 -39.290 1.00 67.31 182 LEU A N 1
ATOM 1361 C CA . LEU A 1 182 ? 36.846 -3.186 -38.376 1.00 67.31 182 LEU A CA 1
ATOM 1362 C C . LEU A 1 182 ? 35.764 -2.642 -37.434 1.00 67.31 182 LEU A C 1
ATOM 1364 O O . LEU A 1 182 ? 36.027 -2.458 -36.246 1.00 67.31 182 LEU A O 1
ATOM 1368 N N . VAL A 1 183 ? 34.541 -2.439 -37.934 1.00 68.38 183 VAL A N 1
ATOM 1369 C CA . VAL A 1 183 ? 33.395 -2.011 -37.113 1.00 68.38 183 VAL A CA 1
ATOM 1370 C C . VAL A 1 183 ? 33.008 -3.102 -36.114 1.00 68.38 183 VAL A C 1
ATOM 1372 O O . VAL A 1 183 ? 32.872 -2.814 -34.926 1.00 68.38 183 VAL A O 1
ATOM 1375 N N . ALA A 1 184 ? 32.902 -4.357 -36.561 1.00 70.38 184 ALA A N 1
ATOM 1376 C CA . ALA A 1 184 ? 32.600 -5.486 -35.685 1.00 70.38 184 ALA A CA 1
ATOM 1377 C C . ALA A 1 184 ? 33.665 -5.654 -34.584 1.00 70.38 184 ALA A C 1
ATOM 1379 O O . ALA A 1 184 ? 33.324 -5.773 -33.407 1.00 70.38 184 ALA A O 1
ATOM 1380 N N . GLY A 1 185 ? 34.952 -5.568 -34.940 1.00 70.44 185 GLY A N 1
ATOM 1381 C CA . GLY A 1 185 ? 36.061 -5.631 -33.985 1.00 70.44 185 GLY A CA 1
ATOM 1382 C C . GLY A 1 185 ? 36.042 -4.491 -32.963 1.00 70.44 185 GLY A C 1
ATOM 1383 O O . GLY A 1 185 ? 36.254 -4.725 -31.775 1.00 70.44 185 GLY A O 1
ATOM 1384 N N . TRP A 1 186 ? 35.716 -3.269 -33.389 1.00 68.06 186 TRP A N 1
ATOM 1385 C CA . TRP A 1 186 ? 35.606 -2.121 -32.486 1.00 68.06 186 TRP A CA 1
ATOM 1386 C C . TRP A 1 186 ? 34.444 -2.256 -31.492 1.00 68.06 186 TRP A C 1
ATOM 1388 O O . TRP A 1 186 ? 34.603 -1.928 -30.318 1.00 68.06 186 TRP A O 1
ATOM 1398 N N . THR A 1 187 ? 33.297 -2.795 -31.923 1.00 70.81 187 THR A N 1
ATOM 1399 C CA . THR A 1 187 ? 32.155 -3.040 -31.021 1.00 70.81 187 THR A CA 1
ATOM 1400 C C . THR A 1 187 ? 32.443 -4.114 -29.970 1.00 70.81 187 THR A C 1
ATOM 1402 O O . THR A 1 187 ? 31.984 -3.996 -28.837 1.00 70.81 187 THR A O 1
ATOM 1405 N N . TRP A 1 188 ? 33.261 -5.115 -30.310 1.00 63.19 188 TRP A N 1
ATOM 1406 C CA . TRP A 1 188 ? 33.677 -6.171 -29.384 1.00 63.19 188 TRP A CA 1
ATOM 1407 C C . TRP A 1 188 ? 34.684 -5.682 -28.336 1.00 63.19 188 TRP A C 1
ATOM 1409 O O . TRP A 1 188 ? 34.689 -6.175 -27.220 1.00 63.19 188 TRP A O 1
ATOM 1419 N N . PHE A 1 189 ? 35.514 -4.689 -28.674 1.00 60.25 189 PHE A N 1
ATOM 1420 C CA . PHE A 1 189 ? 36.503 -4.115 -27.752 1.00 60.25 189 PHE A CA 1
ATOM 1421 C C . PHE A 1 189 ? 35.897 -3.124 -26.738 1.00 60.25 189 PHE A C 1
ATOM 1423 O O . PHE A 1 189 ? 36.565 -2.728 -25.786 1.00 60.25 189 PHE A O 1
ATOM 1430 N N . ARG A 1 190 ? 34.652 -2.676 -26.956 1.00 49.38 190 ARG A N 1
ATOM 1431 C CA . ARG A 1 190 ? 33.968 -1.673 -26.119 1.00 49.38 190 ARG A CA 1
ATOM 1432 C C . ARG A 1 190 ? 32.977 -2.278 -25.108 1.00 49.38 190 ARG A C 1
ATOM 1434 O O . ARG A 1 190 ? 32.421 -1.526 -24.310 1.00 49.38 190 ARG A O 1
ATOM 1441 N N . THR A 1 191 ? 32.748 -3.590 -25.158 1.00 46.38 191 THR A N 1
ATOM 1442 C CA . THR A 1 191 ? 31.930 -4.340 -24.183 1.00 46.38 191 THR A CA 1
ATOM 1443 C C . THR A 1 191 ? 32.851 -5.012 -23.176 1.00 46.38 191 THR A C 1
ATOM 1445 O O . THR A 1 191 ? 32.500 -5.017 -21.979 1.00 46.38 191 THR A O 1
#

Mean predicted aligned error: 18.15 Å

Organism: NCBI:txid1230458

InterPro domains:
  IPR011991 ArsR-like helix-turn-helix domain [cd00090] (31-79)
  IPR036388 Winged helix-like DNA-binding domain superfamily [G3DSA:1.10.10.10] (25-106)
  IPR036390 Winged helix DNA-binding domain superfamily [SSF46785] (23-109)

Foldseek 3Di:
DDDPPDDPDDPDPFAEAEDECPDPLNVLVCVLCVDPLLVQLLVVQAVDWDFLVVSCVVSVHDSVVSVVSVVSCVVSQQKDFPDWDQDPVRDTTTTIHGNHPPHHYDYDDPPCPPCDVVNVVVVVVVVVVLVVVLVVVVVVVVVVVVPPPPPPDPDDDDDDDPPQPPVNDDPSVVVVVVVVVVVVVVVVVVD

Solvent-accessible surface area (backbone atoms only — not comparable to full-atom values): 11492 Å² total; per-residue (Å²): 138,83,82,80,83,78,77,79,85,68,98,56,91,36,57,72,39,81,40,45,62,88,39,82,80,27,52,49,44,52,60,37,50,67,42,68,67,35,43,53,51,49,57,49,26,71,74,45,65,40,32,53,62,59,44,10,66,71,70,73,49,53,49,68,60,39,50,57,40,49,56,40,30,39,74,42,55,54,30,38,82,73,48,73,42,80,43,96,85,74,46,79,39,60,20,33,26,56,48,34,59,56,75,44,80,42,84,74,78,82,86,67,69,73,84,48,72,65,61,55,48,51,54,50,48,55,54,48,52,54,52,52,52,51,52,49,52,52,50,52,55,56,50,56,59,72,63,60,72,85,76,79,71,94,63,92,79,77,79,87,79,67,78,76,43,77,91,79,39,59,71,69,56,55,55,50,51,52,52,51,49,52,53,53,52,52,59,64,75,72,110

Sequence (191 aa):
MSRIFSFSTRENPAEEQLIEIGDDAADPVCEALASNTARDVTAAIYQEPRTASELADYVDTSLQNVQYHLGKLETAGIIMDVGTAHAESGNQMTLYGPTHDPLILVAQSSETKPMSSEQLKDVLGVVGIIGVLSLLAQWIVTRIRATTVEVTFTGPGPEMNQPDPLWGLPAGLVVFAVGLILVAGWTWFRT